Protein AF-A0AAX6N181-F1 (afdb_monomer_lite)

Sequence (250 aa):
MVQNQSTKMYRGNCHCTAYVFEVELPETIKTGLEANCSYSYKRGGIYMSPDNDDDITFVKGDPTTLSNYTFGGVKHQAIPPPWTPPKFTGPEPPAEIEAAKIHTGGCHCGAVTLAIKSKPIDSTYDGLIMECDCSICTRNAYCWIYPNKPQVTIVGASGMGYYSFGGGVWRKSFCRTCGVSVHNRIEDYSPEQIEKELPVEQRQWARDHLDWSPVNLRVIDGVDLGALNVTRVNGSERSGPPKPGGYVDP

Structure (mmCIF, N/CA/C/O backbone):
data_AF-A0AAX6N181-F1
#
_entry.id   AF-A0AAX6N181-F1
#
loop_
_atom_site.group_PDB
_atom_site.id
_atom_site.type_symbol
_atom_site.label_atom_id
_atom_site.label_alt_id
_atom_site.label_comp_id
_atom_site.label_asym_id
_atom_site.label_entity_id
_atom_site.label_seq_id
_atom_site.pdbx_PDB_ins_code
_atom_site.Cartn_x
_atom_site.Cartn_y
_atom_site.Cartn_z
_atom_site.occupancy
_atom_site.B_iso_or_equiv
_atom_site.auth_seq_id
_atom_site.auth_comp_id
_atom_site.auth_asym_id
_atom_site.auth_atom_id
_atom_site.pdbx_PDB_model_num
ATOM 1 N N . MET A 1 1 ? -16.276 -11.903 38.135 1.00 37.91 1 MET A N 1
ATOM 2 C CA . MET A 1 1 ? -16.039 -10.539 38.649 1.00 37.91 1 MET A CA 1
ATOM 3 C C . MET A 1 1 ? -15.332 -9.789 37.538 1.00 37.91 1 MET A C 1
ATOM 5 O O . MET A 1 1 ? -14.189 -10.121 37.254 1.00 37.91 1 MET A O 1
ATOM 9 N N . VAL A 1 2 ? -16.030 -8.904 36.827 1.00 48.28 2 VAL A N 1
ATOM 10 C CA . VAL A 1 2 ? -15.385 -8.028 35.840 1.00 48.28 2 VAL A CA 1
ATOM 11 C C . VAL A 1 2 ? -14.538 -7.061 36.659 1.00 48.28 2 VAL A C 1
ATOM 13 O O . VAL A 1 2 ? -15.064 -6.384 37.539 1.00 48.28 2 VAL A O 1
ATOM 16 N N . GLN A 1 3 ? -13.217 -7.107 36.494 1.00 56.00 3 GLN A N 1
ATOM 17 C CA . GLN A 1 3 ? -12.353 -6.123 37.132 1.00 56.00 3 GLN A CA 1
ATOM 18 C C . GLN A 1 3 ? -12.769 -4.750 36.616 1.00 56.00 3 GLN A C 1
ATOM 20 O O . GLN A 1 3 ? -12.859 -4.556 35.408 1.00 56.00 3 GLN A O 1
ATOM 25 N N . ASN A 1 4 ? -13.025 -3.831 37.542 1.00 61.50 4 ASN A N 1
ATOM 26 C CA . ASN A 1 4 ? -13.261 -2.424 37.262 1.00 61.50 4 ASN A CA 1
ATOM 27 C C . ASN A 1 4 ? -11.947 -1.848 36.702 1.00 61.50 4 ASN A C 1
ATOM 29 O O . ASN A 1 4 ? -11.091 -1.395 37.462 1.00 61.50 4 ASN A O 1
ATOM 33 N N . GLN A 1 5 ? -11.706 -2.023 35.402 1.00 69.88 5 GLN A N 1
ATOM 34 C CA . GLN A 1 5 ? -10.531 -1.476 34.733 1.00 69.88 5 GLN A CA 1
ATOM 35 C C . GLN A 1 5 ? -10.741 0.026 34.563 1.00 69.88 5 GLN A C 1
ATOM 37 O O . GLN A 1 5 ? -11.815 0.451 34.145 1.00 69.88 5 GLN A O 1
ATOM 42 N N . SER A 1 6 ? -9.732 0.828 34.907 1.00 85.38 6 SER A N 1
ATOM 43 C CA . SER A 1 6 ? -9.757 2.254 34.598 1.00 85.38 6 SER A CA 1
ATOM 44 C C . SER A 1 6 ? -9.799 2.439 33.085 1.00 85.38 6 SER A C 1
ATOM 46 O O . SER A 1 6 ? -9.061 1.787 32.339 1.00 85.38 6 SER A O 1
ATOM 48 N N . THR A 1 7 ? -10.675 3.325 32.635 1.00 88.75 7 THR A N 1
ATOM 49 C CA . THR A 1 7 ? -10.819 3.721 31.239 1.00 88.75 7 THR A CA 1
ATOM 50 C C . THR A 1 7 ? -10.266 5.127 31.038 1.00 88.75 7 THR A C 1
ATOM 52 O O . THR A 1 7 ? -10.091 5.900 31.984 1.00 88.75 7 THR A O 1
ATOM 55 N N . LYS A 1 8 ? -9.959 5.468 29.789 1.00 90.25 8 LYS A N 1
ATOM 56 C CA . LYS A 1 8 ? -9.741 6.853 29.371 1.00 90.25 8 LYS A CA 1
ATOM 57 C C . LYS A 1 8 ? -10.274 7.072 27.965 1.00 90.25 8 LYS A C 1
ATOM 59 O O . LYS A 1 8 ? -10.367 6.137 27.169 1.00 90.25 8 LYS A O 1
ATOM 64 N N . MET A 1 9 ? -10.533 8.334 27.645 1.00 91.56 9 MET A N 1
ATOM 65 C CA . MET A 1 9 ? -10.876 8.741 26.289 1.00 91.56 9 MET A CA 1
ATOM 66 C C . MET A 1 9 ? -9.628 8.761 25.409 1.00 91.56 9 MET A C 1
ATOM 68 O O . MET A 1 9 ? -8.643 9.442 25.703 1.00 91.56 9 MET A O 1
ATOM 72 N N . TYR A 1 10 ? -9.686 8.027 24.307 1.00 91.62 10 TYR A N 1
ATOM 73 C CA . TYR A 1 10 ? -8.720 8.081 23.221 1.00 91.62 10 TYR A CA 1
ATOM 74 C C . TYR A 1 10 ? -9.304 8.873 22.063 1.00 91.62 10 TYR A C 1
ATOM 76 O O . TYR A 1 10 ? -10.491 8.774 21.771 1.00 91.62 10 TYR A O 1
ATOM 84 N N . ARG A 1 11 ? -8.456 9.618 21.359 1.00 94.12 11 ARG A N 1
ATOM 85 C CA . ARG A 1 11 ? -8.840 10.361 20.159 1.00 94.12 11 ARG A CA 1
ATOM 86 C C . ARG A 1 11 ? -8.284 9.663 18.923 1.00 94.12 11 ARG A C 1
ATOM 88 O O . ARG A 1 11 ? -7.092 9.373 18.863 1.00 94.12 11 ARG A O 1
ATOM 95 N N . GLY A 1 12 ? -9.145 9.399 17.948 1.00 92.00 12 GLY A N 1
ATOM 96 C CA . GLY A 1 12 ? -8.798 8.790 16.669 1.00 92.00 12 GLY A CA 1
ATOM 97 C C . GLY A 1 12 ? -9.304 9.615 15.490 1.00 92.00 12 GLY A C 1
ATOM 98 O O . GLY A 1 12 ? -10.245 10.399 15.599 1.00 92.00 1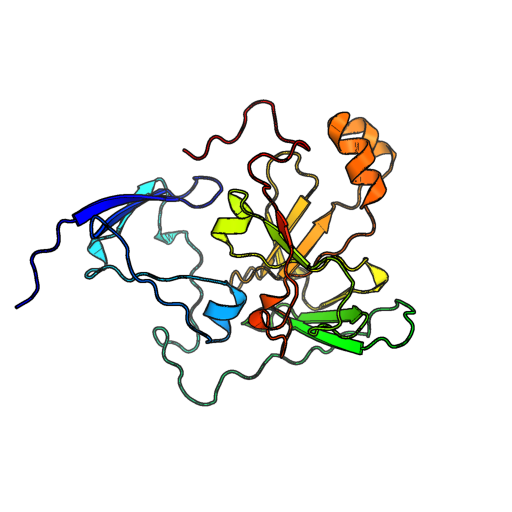2 GLY A O 1
ATOM 99 N N . ASN A 1 13 ? -8.666 9.464 14.332 1.00 93.56 13 ASN A N 1
ATOM 100 C CA . ASN A 1 13 ? -9.021 10.209 13.128 1.00 93.56 13 ASN A CA 1
ATOM 101 C C . ASN A 1 13 ? -8.602 9.478 11.852 1.00 93.56 13 ASN A C 1
ATOM 103 O O . ASN A 1 13 ? -7.612 8.741 11.818 1.00 93.56 13 ASN A O 1
ATOM 107 N N . CYS A 1 14 ? -9.306 9.761 10.754 1.00 90.56 14 CYS A N 1
ATOM 108 C CA . CYS A 1 14 ? -8.770 9.457 9.431 1.00 90.56 14 CYS A CA 1
ATOM 109 C C . CYS A 1 14 ? -7.563 10.365 9.137 1.00 90.56 14 CYS A C 1
ATOM 111 O O . CYS A 1 14 ? -7.480 11.477 9.659 1.00 90.56 14 CYS A O 1
ATOM 113 N N . HIS A 1 15 ? -6.660 9.949 8.244 1.00 90.56 15 HIS A N 1
ATOM 114 C CA . HIS A 1 15 ? -5.421 10.696 7.971 1.00 90.56 15 HIS A CA 1
ATOM 115 C C . HIS A 1 15 ? -5.653 12.164 7.560 1.00 90.56 15 HIS A C 1
ATOM 117 O O . HIS A 1 15 ? -4.887 13.039 7.931 1.00 90.56 15 HIS A O 1
ATOM 123 N N . CYS A 1 16 ? -6.733 12.468 6.832 1.00 89.19 16 CYS A N 1
ATOM 124 C CA . CYS A 1 16 ? -7.063 13.847 6.455 1.00 89.19 16 CYS A CA 1
ATOM 125 C C . CYS A 1 16 ? -7.824 14.642 7.529 1.00 89.19 16 CYS A C 1
ATOM 127 O O . CYS A 1 16 ? -8.154 15.800 7.293 1.00 89.19 16 CYS A O 1
ATOM 129 N N . THR A 1 17 ? -8.137 14.044 8.683 1.00 92.00 17 THR A N 1
ATOM 130 C CA . THR A 1 17 ? -8.917 14.643 9.788 1.00 92.00 17 THR A CA 1
ATOM 131 C C . THR A 1 17 ? -10.345 15.071 9.425 1.00 92.00 17 THR A C 1
ATOM 133 O O . THR A 1 17 ? -10.982 15.799 10.186 1.00 92.00 17 THR A O 1
ATOM 136 N N . ALA A 1 18 ? -10.872 14.653 8.269 1.00 92.12 18 ALA A N 1
ATOM 137 C CA . ALA A 1 18 ? -12.273 14.888 7.909 1.00 92.12 18 ALA A CA 1
ATOM 138 C C . ALA A 1 18 ? -13.228 14.221 8.910 1.00 92.12 18 ALA A C 1
ATOM 140 O O . ALA A 1 18 ? -14.265 14.791 9.233 1.00 92.12 18 ALA A O 1
ATOM 141 N N . TYR A 1 19 ? -12.811 13.072 9.444 1.00 94.44 19 TYR A N 1
ATOM 142 C CA . TYR A 1 19 ? -13.458 12.368 10.539 1.00 94.44 19 TYR A CA 1
ATOM 143 C C . TYR A 1 19 ? -12.530 12.337 11.739 1.00 94.44 19 TYR A C 1
ATOM 145 O O . TYR A 1 19 ? -11.354 11.972 11.611 1.00 94.44 19 TYR A O 1
ATOM 153 N N . VAL A 1 20 ? -13.075 12.704 12.889 1.00 95.88 20 VAL A N 1
ATOM 154 C CA . VAL A 1 20 ? -12.416 12.598 14.186 1.00 95.88 20 VAL A CA 1
ATOM 155 C C . VAL A 1 20 ? -13.427 12.002 15.147 1.00 95.88 20 VAL A C 1
ATOM 157 O O . VAL A 1 20 ? -14.581 12.429 15.175 1.00 95.88 20 VAL A O 1
ATOM 160 N N . PHE A 1 21 ? -12.993 11.014 15.909 1.00 93.81 21 PHE A N 1
ATOM 161 C CA . PHE A 1 21 ? -13.809 10.320 16.884 1.00 93.81 21 PHE A CA 1
ATOM 162 C C . PHE A 1 21 ? -13.056 10.197 18.201 1.00 93.81 21 PHE A C 1
ATOM 164 O O . PHE A 1 21 ? -11.825 10.235 18.249 1.00 93.81 21 PHE A O 1
ATOM 171 N N . GLU A 1 22 ? -13.815 10.060 19.268 1.00 94.44 22 GLU A N 1
ATOM 172 C CA . GLU A 1 22 ? -13.322 9.743 20.593 1.00 94.44 22 GLU A CA 1
ATOM 173 C C . GLU A 1 22 ? -13.882 8.385 20.986 1.00 94.44 22 GLU A C 1
ATOM 175 O O . GLU A 1 22 ? -15.020 8.066 20.645 1.00 94.44 22 GLU A O 1
ATOM 180 N N . VAL A 1 23 ? -13.058 7.568 21.630 1.00 91.25 23 VAL A N 1
ATOM 181 C CA . VAL A 1 23 ? -13.442 6.230 22.068 1.00 91.25 23 VAL A CA 1
ATOM 182 C C . VAL A 1 23 ? -12.976 5.989 23.494 1.00 91.25 23 VAL A C 1
ATOM 184 O O . VAL A 1 23 ? -11.813 6.244 23.820 1.00 91.25 23 VAL A O 1
ATOM 187 N N . GLU A 1 24 ? -13.881 5.524 24.346 1.00 89.19 24 GLU A N 1
ATOM 188 C CA . GLU A 1 24 ? -13.545 5.121 25.708 1.00 89.19 24 GLU A CA 1
ATOM 189 C C . GLU A 1 24 ? -12.951 3.709 25.689 1.00 89.19 24 GLU A C 1
ATOM 191 O O . GLU A 1 24 ? -13.573 2.763 25.217 1.00 89.19 24 GLU A O 1
ATOM 196 N N . LEU A 1 25 ? -11.708 3.560 26.151 1.00 87.12 25 LEU A N 1
ATOM 197 C CA . LEU A 1 25 ? -10.989 2.280 26.161 1.00 87.12 25 LEU A CA 1
ATOM 198 C C . LEU A 1 25 ? -10.235 2.113 27.486 1.00 87.12 25 LEU A C 1
ATOM 200 O O . LEU A 1 25 ? -9.986 3.114 28.169 1.00 87.12 25 LEU A O 1
ATOM 204 N N . PRO A 1 26 ? -9.798 0.889 27.846 1.00 87.75 26 PRO A N 1
ATOM 205 C CA . PRO A 1 26 ? -8.938 0.683 29.006 1.00 87.75 26 PRO A CA 1
ATOM 206 C C . PRO A 1 26 ? -7.714 1.604 28.975 1.00 87.75 26 PRO A C 1
ATOM 208 O O . PRO A 1 26 ? -7.076 1.773 27.936 1.00 87.75 26 PRO A O 1
ATOM 211 N N . GLU A 1 27 ? -7.349 2.169 30.127 1.00 88.94 27 GLU A N 1
ATOM 212 C CA . GLU A 1 27 ? -6.280 3.168 30.268 1.00 88.94 27 GLU A CA 1
ATOM 213 C C . GLU A 1 27 ? -4.937 2.703 29.677 1.00 88.94 27 GLU A C 1
ATOM 215 O O . GLU A 1 27 ? -4.147 3.507 29.161 1.00 88.94 27 GLU A O 1
ATOM 220 N N . THR A 1 28 ? -4.696 1.390 29.741 1.00 87.56 28 THR A N 1
ATOM 221 C CA . THR A 1 28 ? -3.582 0.700 29.092 1.00 87.56 28 THR A CA 1
ATOM 222 C C . THR A 1 28 ? -4.103 -0.399 28.171 1.00 87.56 28 THR A C 1
ATOM 224 O O . THR A 1 28 ? -4.628 -1.413 28.632 1.00 87.56 28 THR A O 1
ATOM 227 N N . ILE A 1 29 ? -3.856 -0.253 26.871 1.00 85.50 29 ILE A N 1
ATOM 228 C CA . ILE A 1 29 ? -4.160 -1.271 25.861 1.00 85.50 29 ILE A CA 1
ATOM 229 C C . ILE A 1 29 ? -2.999 -2.267 25.829 1.00 85.50 29 ILE A C 1
ATOM 231 O O . ILE A 1 29 ? -1.896 -1.929 25.405 1.00 85.50 29 ILE A O 1
ATOM 235 N N . LYS A 1 30 ? -3.233 -3.491 26.310 1.00 86.00 30 LYS A N 1
ATOM 236 C CA . LYS A 1 30 ? -2.211 -4.558 26.357 1.00 86.00 30 LYS A CA 1
ATOM 237 C C . LYS A 1 30 ? -2.389 -5.615 25.272 1.00 86.00 30 LYS A C 1
ATOM 239 O O . LYS A 1 30 ? -1.471 -6.387 25.017 1.00 86.00 30 LYS A O 1
ATOM 244 N N . THR A 1 31 ? -3.571 -5.675 24.670 1.00 84.44 31 THR A N 1
ATOM 245 C CA . THR A 1 31 ? -3.967 -6.715 23.722 1.00 84.44 31 THR A CA 1
ATOM 246 C C . THR A 1 31 ? -4.700 -6.093 22.546 1.00 84.44 31 THR A C 1
ATOM 248 O O . THR A 1 31 ? -5.434 -5.122 22.715 1.00 84.44 31 THR A O 1
ATOM 251 N N . GLY A 1 32 ? -4.539 -6.686 21.369 1.00 84.88 32 GLY A N 1
ATOM 252 C CA . GLY A 1 32 ? -5.335 -6.391 20.184 1.00 84.88 32 GLY A CA 1
ATOM 253 C C . GLY A 1 32 ? -5.551 -7.661 19.370 1.00 84.88 32 GLY A C 1
ATOM 254 O O . GLY A 1 32 ? -4.825 -8.642 19.538 1.00 84.88 32 GLY A O 1
ATOM 255 N N . LEU A 1 33 ? -6.568 -7.650 18.514 1.00 84.81 33 LEU A N 1
ATOM 256 C CA . LEU A 1 33 ? -6.899 -8.762 17.632 1.00 84.81 33 LEU A CA 1
ATOM 257 C C . LEU A 1 33 ? -6.341 -8.503 16.233 1.00 84.81 33 LEU A C 1
ATOM 259 O O . LEU A 1 33 ? -6.782 -7.581 15.548 1.00 84.81 33 LEU A O 1
ATOM 263 N N . GLU A 1 34 ? -5.436 -9.365 15.784 1.00 83.31 34 GLU A N 1
ATOM 264 C CA . GLU A 1 34 ? -5.081 -9.486 14.372 1.00 83.31 34 GLU A CA 1
ATOM 265 C C . GLU A 1 34 ? -5.767 -10.732 13.804 1.00 83.31 34 GLU A C 1
ATOM 267 O O . GLU A 1 34 ? -5.537 -11.853 14.259 1.00 83.31 34 GLU A O 1
ATOM 272 N N . ALA A 1 35 ? -6.658 -10.534 12.832 1.00 81.62 35 ALA A N 1
ATOM 273 C CA . ALA A 1 35 ? -7.380 -11.621 12.182 1.00 81.62 35 ALA A CA 1
ATOM 274 C C . ALA A 1 35 ? -6.750 -11.952 10.824 1.00 81.62 35 ALA A C 1
ATOM 276 O O . ALA A 1 35 ? -6.457 -11.062 10.025 1.00 81.62 35 ALA A O 1
ATOM 277 N N . ASN A 1 36 ? -6.619 -13.245 10.527 1.00 79.62 36 ASN A N 1
ATOM 278 C CA . ASN A 1 36 ? -6.052 -13.744 9.271 1.00 79.62 36 ASN A CA 1
ATOM 279 C C . ASN A 1 36 ? -7.090 -13.918 8.147 1.00 79.62 36 ASN A C 1
ATOM 281 O O . ASN A 1 36 ? -6.774 -14.475 7.096 1.00 79.62 36 ASN A O 1
ATOM 285 N N . CYS A 1 37 ? -8.333 -13.460 8.342 1.00 83.00 37 CYS A N 1
ATOM 286 C CA . CYS A 1 37 ? -9.306 -13.464 7.258 1.00 83.00 37 CYS A CA 1
ATOM 287 C C . CYS A 1 37 ? -8.819 -12.541 6.133 1.00 83.00 37 CYS A C 1
ATOM 289 O O . CYS A 1 37 ? -8.117 -11.553 6.365 1.00 83.00 37 CYS A O 1
ATOM 291 N N . SER A 1 38 ? -9.212 -12.837 4.896 1.00 85.31 38 SER A N 1
ATOM 292 C CA . SER A 1 38 ? -8.680 -12.141 3.722 1.00 85.31 38 SER A CA 1
ATOM 293 C C . SER A 1 38 ? -8.902 -10.629 3.745 1.00 85.31 38 SER A C 1
ATOM 295 O O . SER A 1 38 ? -8.135 -9.895 3.132 1.00 85.31 38 SER A O 1
ATOM 297 N N . TYR A 1 39 ? -9.938 -10.132 4.430 1.00 87.38 39 TYR A N 1
ATOM 298 C CA . TYR A 1 39 ? -10.174 -8.694 4.571 1.00 87.38 39 TYR A CA 1
ATOM 299 C C . TYR A 1 39 ? -9.202 -8.057 5.565 1.00 87.38 39 TYR A C 1
ATOM 301 O O . TYR A 1 39 ? -8.439 -7.164 5.191 1.00 87.38 39 TYR A O 1
ATOM 309 N N . SER A 1 40 ? -9.209 -8.541 6.810 1.00 87.00 40 SER A N 1
ATOM 310 C CA . SER A 1 40 ? -8.393 -8.012 7.904 1.00 87.00 40 SER A CA 1
ATOM 311 C C . SER A 1 40 ? -6.902 -8.123 7.601 1.00 87.00 40 SER A C 1
ATOM 313 O O . SER A 1 40 ? -6.183 -7.142 7.777 1.00 87.00 40 SER A O 1
ATOM 315 N N . TYR A 1 41 ? -6.460 -9.249 7.032 1.00 88.94 41 TYR A N 1
ATOM 316 C CA . TYR A 1 41 ? -5.071 -9.447 6.621 1.00 88.94 41 TYR A CA 1
ATOM 317 C C . TYR A 1 41 ? -4.635 -8.439 5.547 1.00 88.94 41 TYR A C 1
ATOM 319 O O . TYR A 1 41 ? -3.610 -7.769 5.703 1.00 88.94 41 TYR A O 1
ATOM 327 N N . LYS A 1 42 ? -5.443 -8.268 4.485 1.00 92.00 42 LYS A N 1
ATOM 328 C CA . LYS A 1 42 ? -5.158 -7.330 3.381 1.00 92.00 42 LYS A CA 1
ATOM 329 C C . LYS A 1 42 ? -5.206 -5.860 3.825 1.00 92.00 42 LYS A C 1
ATOM 331 O O . LYS A 1 42 ? -4.535 -5.022 3.225 1.00 92.00 42 LYS A O 1
ATOM 336 N N . ARG A 1 43 ? -5.988 -5.537 4.861 1.00 89.81 43 ARG A N 1
ATOM 337 C CA . ARG A 1 43 ? -6.044 -4.207 5.499 1.00 89.81 43 ARG A CA 1
ATOM 338 C C . ARG A 1 43 ? -4.957 -3.996 6.562 1.00 89.81 43 ARG A C 1
ATOM 340 O O . ARG A 1 43 ? -4.717 -2.850 6.918 1.00 89.81 43 ARG A O 1
ATOM 347 N N . GLY A 1 44 ? -4.344 -5.073 7.062 1.00 86.75 44 GLY A N 1
ATOM 348 C CA . GLY A 1 44 ? -3.366 -5.059 8.154 1.00 86.75 44 GLY A CA 1
ATOM 349 C C . GLY A 1 44 ? -3.917 -4.494 9.467 1.00 86.75 44 GLY A C 1
ATOM 350 O O . GLY A 1 44 ? -3.198 -3.832 10.208 1.00 86.75 44 GLY A O 1
ATOM 351 N N . GLY A 1 45 ? -5.212 -4.693 9.723 1.00 79.31 45 GLY A N 1
ATOM 352 C CA . GLY A 1 45 ? -5.879 -4.116 10.887 1.00 79.31 45 GLY A CA 1
ATOM 353 C C . GLY A 1 45 ? -5.558 -4.864 12.180 1.00 79.31 45 GLY A C 1
ATOM 354 O O . GLY A 1 45 ? -5.737 -6.079 12.250 1.00 79.31 45 GLY A O 1
ATOM 355 N N . ILE A 1 46 ? -5.165 -4.112 13.208 1.00 85.75 46 ILE A N 1
ATOM 356 C CA . ILE A 1 46 ? -5.197 -4.544 14.608 1.00 85.75 46 ILE A CA 1
ATOM 357 C C . ILE A 1 46 ? -6.458 -3.935 15.213 1.00 85.75 46 ILE A C 1
ATOM 359 O O . ILE A 1 46 ? -6.615 -2.714 15.236 1.00 85.75 46 ILE A O 1
ATOM 363 N N . TYR A 1 47 ? -7.376 -4.784 15.659 1.00 82.50 47 TYR A N 1
ATOM 364 C CA . TYR A 1 47 ? -8.694 -4.366 16.115 1.00 82.50 47 TYR A CA 1
ATOM 365 C C . TYR A 1 47 ? -8.807 -4.464 17.632 1.00 82.50 47 TYR A C 1
ATOM 367 O O . TYR A 1 47 ? -8.365 -5.432 18.250 1.00 82.50 47 TYR A O 1
ATOM 375 N N . MET A 1 48 ? -9.476 -3.477 18.215 1.00 81.25 48 MET A N 1
ATOM 376 C CA . MET A 1 48 ? -10.069 -3.561 19.540 1.00 81.25 48 MET A CA 1
ATOM 377 C C . MET A 1 48 ? -11.539 -3.195 19.384 1.00 81.25 48 MET A C 1
ATOM 379 O O . MET A 1 48 ? -11.858 -2.213 18.715 1.00 81.25 48 MET A O 1
ATOM 383 N N . SER A 1 49 ? -12.419 -4.033 19.923 1.00 75.12 49 SER A N 1
ATOM 384 C CA . SER A 1 49 ? -13.852 -3.746 19.937 1.00 75.12 49 SER A CA 1
ATOM 385 C C . SER A 1 49 ? -14.167 -3.076 21.271 1.00 75.12 49 SER A C 1
ATOM 387 O O . SER A 1 49 ? -13.787 -3.655 22.290 1.00 75.12 49 SER A O 1
ATOM 389 N N . PRO A 1 50 ? -14.779 -1.882 21.283 1.00 71.81 50 PRO A N 1
ATOM 390 C CA . PRO A 1 50 ? -15.369 -1.360 22.507 1.00 71.81 50 PRO A CA 1
ATOM 391 C C . PRO A 1 50 ? -16.483 -2.293 23.000 1.00 71.81 50 PRO A C 1
ATOM 393 O O . PRO A 1 50 ? -16.987 -3.125 22.235 1.00 71.81 50 PRO A O 1
ATOM 396 N N . ASP A 1 51 ? -16.852 -2.165 24.272 1.00 72.56 51 ASP A N 1
ATOM 397 C CA . ASP A 1 51 ? -17.878 -3.015 24.878 1.00 72.56 51 ASP A CA 1
ATOM 398 C C . ASP A 1 51 ? -19.281 -2.646 24.362 1.00 72.56 51 ASP A C 1
ATOM 400 O O . ASP A 1 51 ? -20.136 -3.526 24.231 1.00 72.56 51 ASP A O 1
ATOM 404 N N . ASN A 1 52 ? -19.501 -1.374 24.001 1.00 73.38 52 ASN A N 1
ATOM 405 C CA . ASN A 1 52 ? -20.743 -0.868 23.417 1.00 73.38 52 ASN A CA 1
ATOM 406 C C . ASN A 1 52 ? -20.485 -0.018 22.161 1.00 73.38 52 ASN A C 1
ATOM 408 O O . ASN A 1 52 ? -19.485 0.688 22.055 1.00 73.38 52 ASN A O 1
ATOM 412 N N . ASP A 1 53 ? -21.432 -0.031 21.215 1.00 69.50 53 ASP A N 1
ATOM 413 C CA . ASP A 1 53 ? -21.361 0.807 20.005 1.00 69.50 53 ASP A CA 1
ATOM 414 C C . ASP A 1 53 ? -21.369 2.317 20.345 1.00 69.50 53 ASP A C 1
ATOM 416 O O . ASP A 1 53 ? -20.759 3.113 19.629 1.00 69.50 53 ASP A O 1
ATOM 420 N N . ASP A 1 54 ? -22.002 2.698 21.463 1.00 74.31 54 ASP A N 1
ATOM 421 C CA . ASP A 1 54 ? -22.063 4.078 21.971 1.00 74.31 54 ASP A CA 1
ATOM 422 C C . ASP A 1 54 ? -20.723 4.569 22.557 1.00 74.31 54 ASP A C 1
ATOM 424 O O . ASP A 1 54 ? -20.551 5.768 22.784 1.00 74.31 54 ASP A O 1
ATOM 428 N N . ASP A 1 55 ? -19.742 3.678 22.748 1.00 80.56 55 ASP A N 1
ATOM 429 C CA . ASP A 1 55 ? -18.418 4.043 23.267 1.00 80.56 55 ASP A CA 1
ATOM 430 C C . ASP A 1 55 ? -17.578 4.801 22.221 1.00 80.56 55 ASP A C 1
ATOM 432 O O . ASP A 1 55 ? -16.490 5.272 22.547 1.00 80.56 55 ASP A O 1
ATOM 436 N N . ILE A 1 56 ? -18.048 4.932 20.967 1.00 89.31 56 ILE A N 1
ATOM 437 C CA . ILE A 1 56 ? -17.415 5.740 19.914 1.00 89.31 56 ILE A CA 1
ATOM 438 C C . ILE A 1 56 ? -18.276 6.967 19.603 1.00 89.31 56 ILE A C 1
ATOM 440 O O . ILE A 1 56 ? -19.346 6.874 19.005 1.00 89.31 56 ILE A O 1
ATOM 444 N N . THR A 1 57 ? -17.746 8.152 19.891 1.00 92.19 57 THR A N 1
ATOM 445 C CA . THR A 1 57 ? -18.388 9.429 19.562 1.00 92.19 57 THR A CA 1
ATOM 446 C C . THR A 1 57 ? -17.649 10.132 18.428 1.00 92.19 57 THR A C 1
ATOM 448 O O . THR A 1 57 ? -16.486 10.503 18.566 1.00 92.19 57 THR A O 1
ATOM 451 N N . PHE A 1 58 ? -18.319 10.379 17.298 1.00 93.69 58 PHE A N 1
ATOM 452 C CA . PHE A 1 58 ? -17.768 11.213 16.223 1.00 93.69 58 PHE A CA 1
ATOM 453 C C . PHE A 1 58 ? -17.871 12.696 16.597 1.00 93.69 58 PHE A C 1
ATOM 455 O O . PHE A 1 58 ? -18.955 13.269 16.634 1.00 93.69 58 PHE A O 1
ATOM 462 N N . VAL A 1 59 ? -16.726 13.333 16.843 1.00 96.00 59 VAL A N 1
ATOM 463 C CA . VAL A 1 59 ? -16.628 14.766 17.182 1.00 96.00 59 VAL A CA 1
ATOM 464 C C . VAL A 1 59 ? -16.457 15.656 15.946 1.00 96.00 59 VAL A C 1
ATOM 466 O O . VAL A 1 59 ? -16.587 16.876 16.024 1.00 96.00 59 VAL A O 1
ATOM 469 N N . LYS A 1 60 ? -16.143 15.058 14.790 1.00 96.31 60 LYS A N 1
ATOM 470 C CA . LYS A 1 60 ? -16.097 15.720 13.482 1.00 96.31 60 LYS A CA 1
ATOM 471 C C . LYS A 1 60 ? -16.412 14.713 12.377 1.00 96.31 60 LYS A C 1
ATOM 473 O O . LYS A 1 60 ? -15.885 13.602 12.400 1.00 96.31 60 LYS A O 1
ATOM 478 N N . GLY A 1 61 ? -17.172 15.158 11.377 1.00 95.06 61 GLY A N 1
ATOM 479 C CA . GLY A 1 61 ? -17.590 14.349 10.229 1.00 95.06 61 GLY A CA 1
ATOM 480 C C . GLY A 1 61 ? -18.856 13.544 10.526 1.00 95.06 61 GLY A C 1
ATOM 481 O O . GLY A 1 61 ? -19.049 13.081 11.644 1.00 95.06 61 GLY A O 1
ATOM 482 N N . ASP A 1 62 ? -19.723 13.401 9.524 1.00 93.56 62 ASP A N 1
ATOM 483 C CA . ASP A 1 62 ? -20.959 12.624 9.639 1.00 93.56 62 ASP A CA 1
ATOM 484 C C . ASP A 1 62 ? -20.678 11.150 9.297 1.00 93.56 62 ASP A C 1
ATOM 486 O O . ASP A 1 62 ? -20.443 10.843 8.121 1.00 93.56 62 ASP A O 1
ATOM 490 N N . PRO A 1 63 ? -20.694 10.220 10.271 1.00 89.69 63 PRO A N 1
ATOM 491 C CA . PRO A 1 63 ? -20.368 8.817 10.025 1.00 89.69 63 PRO A CA 1
ATOM 492 C C . PRO A 1 63 ? -21.308 8.136 9.022 1.00 89.69 63 PRO A C 1
ATOM 494 O O . PRO A 1 63 ? -20.915 7.141 8.415 1.00 89.69 63 PRO A O 1
ATOM 497 N N . THR A 1 64 ? -22.508 8.674 8.771 1.00 89.81 64 THR A N 1
ATOM 498 C CA . THR A 1 64 ? -23.429 8.130 7.758 1.00 89.81 64 THR A CA 1
ATOM 499 C C . THR A 1 64 ? -22.922 8.324 6.327 1.00 89.81 64 THR A C 1
ATOM 501 O O . THR A 1 64 ? -23.348 7.621 5.411 1.00 89.81 64 THR A O 1
ATOM 504 N N . THR A 1 65 ? -21.964 9.234 6.130 1.00 91.25 65 THR A N 1
ATOM 505 C CA . THR A 1 65 ? -21.321 9.489 4.834 1.00 91.25 65 THR A CA 1
ATOM 506 C C . THR A 1 65 ? -20.102 8.595 4.577 1.00 91.25 65 THR A C 1
ATOM 508 O O . THR A 1 65 ? -19.548 8.598 3.472 1.00 91.25 65 THR A O 1
ATOM 511 N N . LEU A 1 66 ? -19.690 7.786 5.562 1.00 88.06 66 LEU A N 1
ATOM 512 C CA . LEU A 1 66 ? -18.640 6.789 5.379 1.00 88.06 66 LEU A CA 1
ATOM 513 C C . LEU A 1 66 ? -19.129 5.652 4.480 1.00 88.06 66 LEU A C 1
ATOM 515 O O . LEU A 1 66 ? -20.226 5.115 4.630 1.00 88.06 66 LEU A O 1
ATOM 519 N N . SER A 1 67 ? -18.271 5.243 3.546 1.00 82.69 67 SER A N 1
ATOM 520 C CA . SER A 1 67 ? -18.531 4.060 2.731 1.00 82.69 67 SER A CA 1
ATOM 521 C C . SER A 1 67 ? -18.383 2.807 3.585 1.00 82.69 67 SER A C 1
ATOM 523 O O . SER A 1 67 ? -17.295 2.506 4.076 1.00 82.69 67 SER A O 1
ATOM 525 N N . ASN A 1 68 ? -19.477 2.063 3.724 1.00 78.69 68 ASN A N 1
ATOM 526 C CA . ASN A 1 68 ? -19.487 0.781 4.409 1.00 78.69 68 ASN A CA 1
ATOM 527 C C . ASN A 1 68 ? -19.398 -0.345 3.391 1.00 78.69 68 ASN A C 1
ATOM 529 O O . ASN A 1 68 ? -20.200 -0.433 2.462 1.00 78.69 68 ASN A O 1
ATOM 533 N N . TYR A 1 69 ? -18.432 -1.228 3.596 1.00 73.50 69 TYR A N 1
ATOM 534 C CA . TYR A 1 69 ? -18.351 -2.464 2.848 1.00 73.50 69 TYR A CA 1
ATOM 535 C C . TYR A 1 69 ? -18.924 -3.597 3.708 1.00 73.50 69 TYR A C 1
ATOM 537 O O . TYR A 1 69 ? -18.464 -3.821 4.826 1.00 73.50 69 TYR A O 1
ATOM 545 N N . THR A 1 70 ? -19.886 -4.351 3.173 1.00 68.44 70 THR A N 1
ATOM 546 C CA . THR A 1 70 ? -20.450 -5.545 3.822 1.00 68.44 70 THR A CA 1
ATOM 547 C C . THR A 1 70 ? -20.183 -6.793 2.981 1.00 68.44 70 THR A C 1
ATOM 549 O O . THR A 1 70 ? -20.452 -6.826 1.782 1.00 68.44 70 THR A O 1
ATOM 552 N N . PHE A 1 71 ? -19.624 -7.839 3.597 1.00 64.50 71 PHE A N 1
ATOM 553 C CA . PHE A 1 71 ? -19.432 -9.142 2.952 1.00 64.50 71 PHE A CA 1
ATOM 554 C C . PHE A 1 71 ? -20.584 -10.068 3.364 1.00 64.50 71 PHE A C 1
ATOM 556 O O . PHE A 1 71 ? -20.774 -10.317 4.549 1.00 64.50 71 PHE A O 1
ATOM 563 N N . GLY A 1 72 ? -21.364 -10.569 2.401 1.00 55.56 72 GLY A N 1
ATOM 564 C CA . GLY A 1 72 ? -22.312 -11.672 2.623 1.00 55.56 72 GLY A CA 1
ATOM 565 C C . GLY A 1 72 ? -23.469 -11.410 3.599 1.00 55.56 72 GLY A C 1
ATOM 566 O O . GLY A 1 72 ? -24.072 -12.367 4.064 1.00 55.56 72 GLY A O 1
ATOM 567 N N . GLY A 1 73 ? -23.780 -10.152 3.937 1.00 48.12 73 GLY A N 1
ATOM 568 C CA . GLY A 1 73 ? -24.879 -9.816 4.854 1.00 48.12 73 GLY A CA 1
ATOM 569 C C . GLY A 1 73 ? -24.653 -10.210 6.322 1.00 48.12 73 GLY A C 1
ATOM 570 O O . GLY A 1 73 ? -25.583 -10.090 7.115 1.00 48.12 73 GLY A O 1
ATOM 571 N N . VAL A 1 74 ? -23.445 -10.650 6.706 1.00 43.38 74 VAL A N 1
ATOM 572 C CA . VAL A 1 74 ? -23.141 -11.093 8.078 1.00 43.38 74 VAL A CA 1
ATOM 573 C C . VAL A 1 74 ? -21.927 -10.352 8.645 1.00 43.38 74 VAL A C 1
ATOM 575 O O . VAL A 1 74 ? -20.902 -10.191 7.983 1.00 43.38 74 VAL A O 1
ATOM 578 N N . LYS A 1 75 ? -22.049 -9.895 9.900 1.00 46.97 75 LYS A N 1
ATOM 579 C CA . LYS A 1 75 ? -20.946 -9.380 10.732 1.00 46.97 75 LYS A CA 1
ATOM 580 C C . LYS A 1 75 ? -19.796 -10.394 10.721 1.00 46.97 75 LYS A C 1
ATOM 582 O O . LYS A 1 75 ? -20.084 -11.536 11.036 1.00 46.97 75 LYS A O 1
ATOM 587 N N . HIS A 1 76 ? -18.561 -9.986 10.385 1.00 49.56 76 HIS A N 1
ATOM 588 C CA . HIS A 1 76 ? -17.283 -10.743 10.417 1.00 49.56 76 HIS A CA 1
ATOM 589 C C . HIS A 1 76 ? -17.345 -12.205 10.923 1.00 49.56 76 HIS A C 1
ATOM 591 O O . HIS A 1 76 ? -16.711 -12.566 11.911 1.00 49.56 76 HIS A O 1
ATOM 597 N N . GLN A 1 77 ? -18.084 -13.070 10.237 1.00 39.66 77 GLN A N 1
ATOM 598 C CA . GLN A 1 77 ? -18.123 -14.498 10.500 1.00 39.66 77 GLN A CA 1
ATOM 599 C C . GLN A 1 77 ? -17.507 -15.152 9.278 1.00 39.66 77 GLN A C 1
ATOM 601 O O . GLN A 1 77 ? -17.905 -14.880 8.145 1.00 39.66 77 GLN A O 1
ATOM 606 N N . ALA A 1 78 ? -16.496 -15.984 9.509 1.00 43.59 78 ALA A N 1
ATOM 607 C CA . ALA A 1 78 ? -15.980 -16.883 8.495 1.00 43.59 78 ALA A CA 1
ATOM 608 C C . ALA A 1 78 ? -17.075 -17.915 8.189 1.00 43.59 78 ALA A C 1
ATOM 610 O O . ALA A 1 78 ? -17.102 -18.995 8.773 1.00 43.59 78 ALA A O 1
ATOM 611 N N . ILE A 1 79 ? -18.035 -17.549 7.339 1.00 39.41 79 ILE A N 1
ATOM 612 C CA . ILE A 1 79 ? -19.063 -18.477 6.880 1.00 39.41 79 ILE A CA 1
ATOM 613 C C . ILE A 1 79 ? -18.498 -19.246 5.680 1.00 39.41 79 ILE A C 1
ATOM 615 O O . ILE A 1 79 ? -17.942 -18.626 4.773 1.00 39.41 79 ILE A O 1
ATOM 619 N N . PRO A 1 80 ? -18.627 -20.584 5.661 1.00 44.50 80 PRO A N 1
ATOM 620 C CA . PRO A 1 80 ? -18.307 -21.403 4.502 1.00 44.50 80 PRO A CA 1
ATOM 621 C C . PRO A 1 80 ? -19.100 -20.997 3.239 1.00 44.50 80 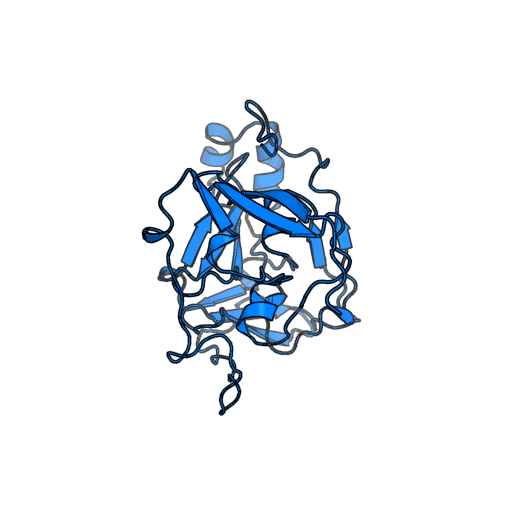PRO A C 1
ATOM 623 O O . PRO A 1 80 ? -20.269 -20.630 3.348 1.00 44.50 80 PRO A O 1
ATOM 626 N N . PRO A 1 81 ? -18.523 -21.159 2.035 1.00 50.16 81 PRO A N 1
ATOM 627 C CA . PRO A 1 81 ? -17.179 -21.672 1.800 1.00 50.16 81 PRO A CA 1
ATOM 628 C C . PRO A 1 81 ? -16.099 -20.629 2.141 1.00 50.16 81 PRO A C 1
ATOM 630 O O . PRO A 1 81 ? -16.348 -19.428 2.034 1.00 50.16 81 PRO A O 1
ATOM 633 N N . PRO A 1 82 ? -14.898 -21.076 2.558 1.00 65.75 82 PRO A N 1
ATOM 634 C CA . PRO A 1 82 ? -13.784 -20.175 2.822 1.00 65.75 82 PRO A CA 1
ATOM 635 C C . PRO A 1 82 ? -13.541 -19.280 1.604 1.00 65.75 82 PRO A C 1
ATOM 637 O O . PRO A 1 82 ? -13.574 -19.743 0.460 1.00 65.75 82 PRO A O 1
ATOM 640 N N . TRP A 1 83 ? -13.324 -17.987 1.860 1.00 73.00 83 TRP A N 1
ATOM 641 C CA . TRP A 1 83 ? -13.015 -17.013 0.817 1.00 73.00 83 TRP A CA 1
ATOM 642 C C . TRP A 1 83 ? -11.902 -17.559 -0.082 1.00 73.00 83 TRP A C 1
ATOM 644 O O . TRP A 1 83 ? -10.838 -17.946 0.399 1.00 73.00 83 TRP A O 1
ATOM 654 N N . THR A 1 84 ? -12.170 -17.610 -1.385 1.00 80.81 84 THR A N 1
ATOM 655 C CA . THR A 1 84 ? -11.193 -18.029 -2.391 1.00 80.81 84 THR A CA 1
ATOM 656 C C . THR A 1 84 ? -10.650 -16.778 -3.077 1.00 80.81 84 THR A C 1
ATOM 658 O O . THR A 1 84 ? -11.461 -15.944 -3.495 1.00 80.81 84 THR A O 1
ATOM 661 N N . PRO A 1 85 ? -9.320 -16.622 -3.209 1.00 84.06 85 PRO A N 1
ATOM 662 C CA . PRO A 1 85 ? -8.753 -15.468 -3.884 1.00 84.06 85 PRO A CA 1
ATOM 663 C C . PRO A 1 85 ? -9.296 -15.303 -5.311 1.00 84.06 85 PRO A C 1
ATOM 665 O O . PRO A 1 85 ? -9.309 -16.271 -6.079 1.00 84.06 85 PRO A O 1
ATOM 668 N N . PRO A 1 86 ? -9.744 -14.094 -5.693 1.00 88.25 86 PRO A N 1
ATOM 669 C CA . PRO A 1 86 ? -10.117 -13.793 -7.067 1.00 88.25 86 PRO A CA 1
ATOM 670 C C . PRO A 1 86 ? -8.955 -14.075 -8.022 1.00 88.25 86 PRO A C 1
ATOM 672 O O . PRO A 1 86 ? -7.850 -13.567 -7.843 1.00 88.25 86 PRO A O 1
ATOM 675 N N . LYS A 1 87 ? -9.210 -14.866 -9.067 1.00 91.62 87 LYS A N 1
ATOM 676 C CA . LYS A 1 87 ? -8.188 -15.204 -10.060 1.00 91.62 87 LYS A CA 1
ATOM 677 C C . LYS A 1 87 ? -7.840 -13.978 -10.910 1.00 91.62 87 LYS A C 1
ATOM 679 O O . LYS A 1 87 ? -8.722 -13.361 -11.507 1.00 91.62 87 LYS A O 1
ATOM 684 N N . PHE A 1 88 ? -6.550 -13.675 -11.031 1.00 96.44 88 PHE A N 1
ATOM 685 C CA . PHE A 1 88 ? -6.054 -12.711 -12.011 1.00 96.44 88 PHE A CA 1
ATOM 686 C C . PHE A 1 88 ? -6.269 -13.237 -13.440 1.00 96.44 88 PHE A C 1
ATOM 688 O O . PHE A 1 88 ? -5.951 -14.386 -13.748 1.00 96.44 88 PHE A O 1
ATOM 695 N N . THR A 1 89 ? -6.824 -12.395 -14.311 1.00 94.50 89 THR A N 1
ATOM 696 C CA . THR A 1 89 ? -7.169 -12.737 -15.707 1.00 94.50 89 THR A CA 1
ATOM 697 C C . THR A 1 89 ? -6.556 -11.778 -16.728 1.00 94.50 89 THR A C 1
ATOM 699 O O . THR A 1 89 ? -6.878 -11.849 -17.912 1.00 94.50 89 THR A O 1
ATOM 702 N N . GLY A 1 90 ? -5.687 -10.869 -16.278 1.00 96.19 90 GLY A N 1
ATOM 703 C CA . GLY A 1 90 ? -4.984 -9.937 -17.153 1.00 96.19 90 GLY A CA 1
ATOM 704 C C . GLY A 1 90 ? -3.804 -10.576 -17.887 1.00 96.19 90 GLY A C 1
ATOM 705 O O . GLY A 1 90 ? -3.470 -11.738 -17.640 1.00 96.19 90 GLY A O 1
ATOM 706 N N . PRO A 1 91 ? -3.150 -9.815 -18.779 1.00 97.31 91 PRO A N 1
ATOM 707 C CA . PRO A 1 91 ? -1.906 -10.251 -19.395 1.00 97.31 91 PRO A CA 1
ATOM 708 C C . PRO A 1 91 ? -0.789 -10.362 -18.351 1.00 97.31 91 PRO A C 1
ATOM 710 O O . PRO A 1 91 ? -0.816 -9.699 -17.311 1.00 97.31 91 PRO A O 1
ATOM 713 N N . GLU A 1 92 ? 0.213 -11.188 -18.634 1.00 96.75 92 GLU A N 1
ATOM 714 C CA . GLU A 1 92 ? 1.422 -11.219 -17.816 1.00 96.75 92 GLU A CA 1
ATOM 715 C C . GLU A 1 92 ? 2.190 -9.891 -1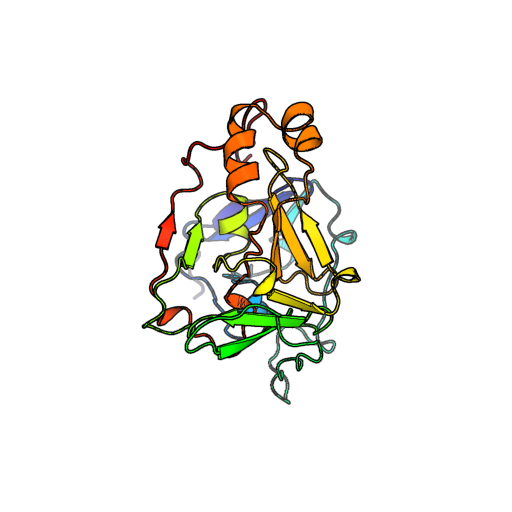7.923 1.00 96.75 92 GLU A C 1
ATOM 717 O O . GLU A 1 92 ? 2.237 -9.297 -19.006 1.00 96.75 92 GLU A O 1
ATOM 722 N N . PRO A 1 93 ? 2.839 -9.424 -16.839 1.00 98.00 93 PRO A N 1
ATOM 723 C CA . PRO A 1 93 ? 3.675 -8.234 -16.907 1.00 98.00 93 PRO A CA 1
ATOM 724 C C . PRO A 1 93 ? 4.826 -8.396 -17.916 1.00 98.00 93 PRO A C 1
ATOM 726 O O . PRO A 1 93 ? 5.476 -9.444 -17.923 1.00 98.00 93 PRO A O 1
ATOM 729 N N . PRO A 1 94 ? 5.124 -7.384 -18.750 1.00 97.75 94 PRO A N 1
ATOM 730 C CA . PRO A 1 94 ? 6.060 -7.511 -19.872 1.00 97.75 94 PRO A CA 1
ATOM 731 C C . PRO A 1 94 ? 7.550 -7.525 -19.496 1.00 97.75 94 PRO A C 1
ATOM 733 O O . PRO A 1 94 ? 8.381 -7.657 -20.384 1.00 97.75 94 PRO A O 1
ATOM 736 N N . ALA A 1 95 ? 7.922 -7.350 -18.224 1.00 97.44 95 ALA A N 1
ATOM 737 C CA . ALA A 1 95 ? 9.329 -7.351 -17.822 1.00 97.44 95 ALA A CA 1
ATOM 738 C C . ALA A 1 95 ? 10.050 -8.663 -18.182 1.00 97.44 95 ALA A C 1
ATOM 740 O O . ALA A 1 95 ? 9.488 -9.752 -18.060 1.00 97.44 95 ALA A O 1
ATOM 741 N N . GLU A 1 96 ? 11.328 -8.550 -18.534 1.00 96.38 96 GLU A N 1
ATOM 742 C CA . GLU A 1 96 ? 12.231 -9.684 -18.731 1.00 96.38 96 GLU A CA 1
ATOM 743 C C . GLU A 1 96 ? 13.151 -9.792 -17.513 1.00 96.38 96 GLU A C 1
ATOM 745 O O . GLU A 1 96 ? 13.931 -8.881 -17.231 1.00 96.38 96 GLU A O 1
ATOM 750 N N . ILE A 1 97 ? 13.011 -10.871 -16.740 1.00 95.62 97 ILE A N 1
ATOM 751 C CA . ILE A 1 97 ? 13.753 -11.092 -15.493 1.00 95.62 97 ILE A CA 1
ATOM 752 C C . ILE A 1 97 ? 14.193 -12.554 -15.446 1.00 95.62 97 ILE A C 1
ATOM 754 O O . ILE A 1 97 ? 13.382 -13.467 -15.607 1.00 95.62 97 ILE A O 1
ATOM 758 N N . GLU A 1 98 ? 15.478 -12.780 -15.195 1.00 94.00 98 GLU A N 1
ATOM 759 C CA . GLU A 1 98 ? 16.024 -14.122 -15.015 1.00 94.00 98 GLU A CA 1
ATOM 760 C C . GLU A 1 98 ? 15.426 -14.796 -13.770 1.00 94.00 98 GLU A C 1
ATOM 762 O O . GLU A 1 98 ? 15.298 -14.176 -12.712 1.00 94.00 98 GLU A O 1
ATOM 767 N N . ALA A 1 99 ? 15.052 -16.074 -13.898 1.00 92.19 99 ALA A N 1
ATOM 768 C CA . ALA A 1 99 ? 14.424 -16.859 -12.830 1.00 92.19 99 ALA A CA 1
ATOM 769 C C . ALA A 1 99 ? 13.160 -16.202 -12.230 1.00 92.19 99 ALA A C 1
ATOM 771 O O . ALA A 1 99 ? 12.861 -16.355 -11.041 1.00 92.19 99 ALA A O 1
ATOM 772 N N . ALA A 1 100 ? 12.408 -15.464 -13.054 1.00 95.19 100 ALA A N 1
ATOM 773 C CA . ALA A 1 100 ? 11.172 -14.827 -12.629 1.00 95.19 100 ALA A CA 1
ATOM 774 C C . ALA A 1 100 ? 10.093 -15.838 -12.223 1.00 95.19 100 ALA A C 1
ATOM 776 O O . ALA A 1 100 ? 9.956 -16.921 -12.792 1.00 95.19 100 ALA A O 1
ATOM 777 N N . LYS A 1 101 ? 9.253 -15.412 -11.286 1.00 96.75 101 LYS A N 1
ATOM 778 C CA . LYS A 1 101 ? 7.948 -15.988 -10.987 1.00 96.75 101 LYS A CA 1
ATOM 779 C C . LYS A 1 101 ? 6.877 -14.917 -11.167 1.00 96.75 101 LYS A C 1
ATOM 781 O O . LYS A 1 101 ? 7.124 -13.728 -10.954 1.00 96.75 101 LYS A O 1
ATOM 786 N N . ILE A 1 102 ? 5.685 -15.363 -11.549 1.00 97.69 102 ILE A N 1
ATOM 787 C CA . ILE A 1 102 ? 4.481 -14.537 -11.541 1.00 97.69 102 ILE A CA 1
A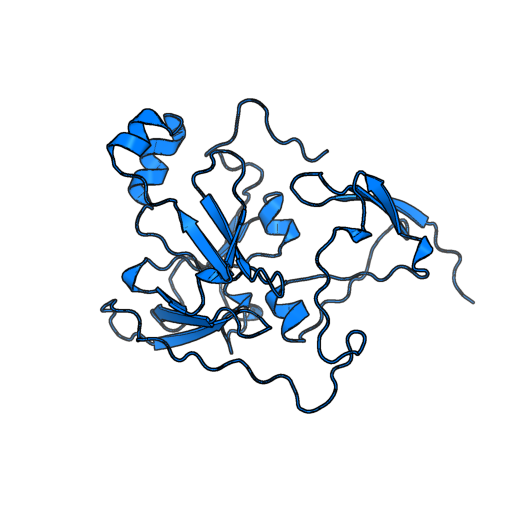TOM 788 C C . ILE A 1 102 ? 3.785 -14.727 -10.199 1.00 97.69 102 ILE A C 1
ATOM 790 O O . ILE A 1 102 ? 3.402 -15.841 -9.847 1.00 97.69 102 ILE A O 1
ATOM 794 N N . HIS A 1 103 ? 3.606 -13.631 -9.472 1.00 97.69 103 HIS A N 1
ATOM 795 C CA . HIS A 1 103 ? 2.878 -13.581 -8.210 1.00 97.69 103 HIS A CA 1
ATOM 796 C C . HIS A 1 103 ? 1.577 -12.825 -8.432 1.00 97.69 103 HIS A C 1
ATOM 798 O O . HIS A 1 103 ? 1.597 -11.665 -8.844 1.00 97.69 103 HIS A O 1
ATOM 804 N N . THR A 1 104 ? 0.442 -13.470 -8.189 1.00 98.06 104 THR A N 1
ATOM 805 C CA . THR A 1 104 ? -0.875 -12.852 -8.371 1.00 98.06 104 THR A CA 1
ATOM 806 C C . THR A 1 104 ? -1.469 -12.415 -7.046 1.00 98.06 104 THR A C 1
ATOM 808 O O . THR A 1 104 ? -1.132 -12.930 -5.980 1.00 98.06 104 THR A O 1
ATOM 811 N N . GLY A 1 105 ? -2.383 -11.461 -7.118 1.00 96.69 105 GLY A N 1
ATOM 812 C CA . GLY A 1 105 ? -3.107 -11.005 -5.954 1.00 96.69 105 GLY A CA 1
ATOM 813 C C . GLY A 1 105 ? -4.193 -10.015 -6.313 1.00 96.69 105 GLY A C 1
ATOM 814 O O . GLY A 1 105 ? -4.562 -9.822 -7.474 1.00 96.69 105 GLY A O 1
ATOM 815 N N . GLY A 1 106 ? -4.696 -9.335 -5.296 1.00 96.06 106 GLY A N 1
ATOM 816 C CA . GLY A 1 106 ? -5.738 -8.347 -5.478 1.00 96.06 106 GLY A CA 1
ATOM 817 C C . GLY A 1 106 ? -6.375 -7.900 -4.182 1.00 96.06 106 GLY A C 1
ATOM 818 O O . GLY A 1 106 ? -6.096 -8.404 -3.088 1.00 96.06 106 GLY A O 1
ATOM 819 N N . CYS A 1 107 ? -7.265 -6.926 -4.330 1.00 95.12 107 CYS A N 1
ATOM 820 C CA . CYS A 1 107 ? -8.132 -6.500 -3.249 1.00 95.12 107 CYS A CA 1
ATOM 821 C C . CYS A 1 107 ? -9.068 -7.641 -2.821 1.00 95.12 107 CYS A C 1
ATOM 823 O O . CYS A 1 107 ? -9.288 -8.603 -3.555 1.00 95.12 107 CYS A O 1
ATOM 825 N N . HIS A 1 108 ? -9.668 -7.515 -1.639 1.00 91.88 108 HIS A N 1
ATOM 826 C CA . HIS A 1 108 ? -10.539 -8.560 -1.109 1.00 91.88 108 HIS A CA 1
ATOM 827 C C . HIS A 1 108 ? -11.722 -8.883 -2.039 1.00 91.88 108 HIS A C 1
ATOM 829 O O . HIS A 1 108 ? -12.029 -10.050 -2.267 1.00 91.88 108 HIS A O 1
ATOM 835 N N . CYS A 1 109 ? -12.421 -7.860 -2.542 1.00 90.50 109 CYS A N 1
ATOM 836 C CA . CYS A 1 109 ? -13.664 -8.046 -3.301 1.00 90.50 109 CYS A CA 1
ATOM 837 C C . CYS A 1 109 ? -13.450 -8.484 -4.760 1.00 90.50 109 CYS A C 1
ATOM 839 O O . CYS A 1 109 ? -14.421 -8.728 -5.467 1.00 90.50 109 CYS A O 1
ATOM 841 N N . GLY A 1 110 ? -12.200 -8.542 -5.231 1.00 91.81 110 GLY A N 1
ATOM 842 C CA . GLY A 1 110 ? -11.864 -8.921 -6.606 1.00 91.81 110 GLY A CA 1
ATOM 843 C C . GLY A 1 110 ? -12.073 -7.839 -7.666 1.00 91.81 110 GLY A C 1
ATOM 844 O O . GLY A 1 110 ? -11.670 -8.046 -8.805 1.00 91.81 110 GLY A O 1
ATOM 845 N N . ALA A 1 111 ? -12.614 -6.667 -7.312 1.00 93.50 111 ALA A N 1
ATOM 846 C CA . ALA A 1 111 ? -12.779 -5.549 -8.251 1.00 93.50 111 ALA A CA 1
ATOM 847 C C . ALA A 1 111 ? -11.443 -5.029 -8.816 1.00 93.50 111 ALA A C 1
ATOM 849 O O . ALA A 1 111 ? -11.410 -4.445 -9.894 1.00 93.50 111 ALA A O 1
ATOM 850 N N . VAL A 1 112 ? -10.351 -5.241 -8.079 1.00 96.88 112 VAL A N 1
ATOM 851 C CA . VAL A 1 112 ? -8.976 -4.945 -8.487 1.00 96.88 112 VAL A CA 1
ATOM 852 C C . VAL A 1 112 ? -8.134 -6.195 -8.259 1.00 96.88 112 VAL A C 1
ATOM 854 O O . VAL A 1 112 ? -8.041 -6.670 -7.123 1.00 96.88 112 VAL A O 1
ATOM 857 N N . THR A 1 113 ? -7.509 -6.700 -9.319 1.00 97.88 113 THR A N 1
ATOM 858 C CA . THR A 1 113 ? -6.533 -7.802 -9.274 1.00 97.88 113 THR A CA 1
ATOM 859 C C . THR A 1 113 ? -5.238 -7.368 -9.944 1.00 97.88 113 THR A C 1
ATOM 861 O O . THR A 1 113 ? -5.224 -6.423 -10.736 1.00 97.88 113 THR A O 1
ATOM 864 N N . LEU A 1 114 ? -4.131 -8.019 -9.608 1.00 98.06 114 LEU A N 1
ATOM 865 C CA . LEU A 1 114 ? -2.826 -7.705 -10.172 1.00 98.06 114 LEU A CA 1
ATOM 866 C C . LEU A 1 114 ? -1.933 -8.935 -10.295 1.00 98.06 114 LEU A C 1
ATOM 868 O O . LEU A 1 114 ? -2.147 -9.948 -9.626 1.00 98.06 114 LEU A O 1
ATOM 872 N N . ALA A 1 115 ? -0.900 -8.792 -11.117 1.00 98.31 115 ALA A N 1
ATOM 873 C CA . ALA A 1 115 ? 0.231 -9.698 -11.201 1.00 98.31 115 ALA A CA 1
ATOM 874 C C . ALA A 1 115 ? 1.544 -8.915 -11.082 1.00 98.31 115 ALA A C 1
ATOM 876 O O . ALA A 1 115 ? 1.676 -7.828 -11.651 1.00 98.31 115 ALA A O 1
ATOM 877 N N . ILE A 1 116 ? 2.511 -9.494 -10.370 1.00 98.19 116 ILE A N 1
ATOM 878 C CA . ILE A 1 116 ? 3.899 -9.038 -10.292 1.00 98.19 116 ILE A CA 1
ATOM 879 C C . ILE A 1 116 ? 4.790 -10.098 -10.931 1.00 98.19 116 ILE A C 1
ATOM 881 O O . ILE A 1 116 ? 4.723 -11.267 -10.558 1.00 98.19 116 ILE A O 1
ATOM 885 N N . LYS A 1 117 ? 5.659 -9.686 -11.850 1.00 98.25 117 LYS A N 1
ATOM 886 C CA . LYS A 1 117 ? 6.770 -10.499 -12.342 1.00 98.25 117 LYS A CA 1
ATOM 887 C C . LYS A 1 117 ? 8.049 -10.078 -11.616 1.00 98.25 117 LYS A C 1
ATOM 889 O O . LYS A 1 117 ? 8.532 -8.956 -11.781 1.00 98.25 117 LYS A O 1
ATOM 894 N N . SER A 1 118 ? 8.592 -10.964 -10.789 1.00 97.06 118 SER A N 1
ATOM 895 C CA . SER A 1 118 ? 9.802 -10.713 -9.992 1.00 97.06 118 SER A CA 1
ATOM 896 C C . SER A 1 118 ? 10.542 -12.015 -9.702 1.00 97.06 118 SER A C 1
ATOM 898 O O . SER A 1 118 ? 10.029 -13.097 -9.977 1.00 97.06 118 SER A O 1
ATOM 900 N N . LYS A 1 119 ? 11.718 -11.938 -9.070 1.00 96.00 119 LYS A N 1
ATOM 901 C CA . LYS A 1 119 ? 12.279 -13.095 -8.355 1.00 96.00 119 LYS A CA 1
ATOM 902 C C . LYS A 1 119 ? 11.259 -13.646 -7.330 1.00 96.00 119 LYS A C 1
ATOM 904 O O . LYS A 1 119 ? 10.310 -12.931 -6.973 1.00 96.00 119 LYS A O 1
ATOM 909 N N . PRO A 1 120 ? 11.402 -14.902 -6.871 1.00 95.50 120 PRO A N 1
ATOM 910 C CA . PRO A 1 120 ? 10.545 -15.458 -5.824 1.00 95.50 120 PRO A CA 1
ATOM 911 C C . PRO A 1 120 ? 10.444 -14.524 -4.607 1.00 95.50 120 PRO A C 1
ATOM 913 O O . PRO A 1 120 ? 11.463 -14.058 -4.108 1.00 95.50 120 PRO A O 1
ATOM 916 N N . ILE A 1 121 ? 9.219 -14.225 -4.160 1.00 95.69 121 ILE A N 1
ATOM 917 C CA . ILE A 1 121 ? 8.965 -13.442 -2.943 1.00 95.69 121 ILE A CA 1
ATOM 918 C C . ILE A 1 121 ? 8.876 -14.435 -1.781 1.00 95.69 121 ILE A C 1
ATOM 920 O O . ILE A 1 121 ? 7.798 -14.899 -1.418 1.00 95.69 121 ILE A O 1
ATOM 924 N N . ASP A 1 122 ? 10.035 -14.813 -1.259 1.00 94.19 122 ASP A N 1
ATOM 925 C CA . ASP A 1 122 ? 10.205 -15.690 -0.101 1.00 94.19 122 ASP A CA 1
ATOM 926 C C . ASP A 1 122 ? 11.419 -15.223 0.726 1.00 94.19 122 ASP A C 1
ATOM 928 O O . ASP A 1 122 ? 11.930 -14.118 0.526 1.00 94.19 122 ASP A O 1
ATOM 932 N N . SER A 1 123 ? 11.899 -16.044 1.662 1.00 92.56 123 SER A N 1
ATOM 933 C CA . SER A 1 123 ? 13.047 -15.718 2.518 1.00 92.56 123 SER A CA 1
ATOM 934 C C . SER A 1 123 ? 14.353 -15.444 1.755 1.00 92.56 123 SER A C 1
ATOM 936 O O . SER A 1 123 ? 15.314 -14.967 2.354 1.00 92.56 123 SER A O 1
ATOM 938 N N . THR A 1 124 ? 14.421 -15.769 0.460 1.00 93.06 124 THR A N 1
ATOM 939 C CA . THR A 1 124 ? 15.580 -15.519 -0.413 1.00 93.06 124 THR A CA 1
ATOM 940 C C . THR A 1 124 ? 15.462 -14.231 -1.228 1.00 93.06 124 THR A C 1
ATOM 942 O O . THR A 1 124 ? 16.400 -13.883 -1.947 1.00 93.06 124 THR A O 1
ATOM 945 N N . TYR A 1 125 ? 14.337 -13.515 -1.129 1.00 94.31 125 TYR A N 1
ATOM 946 C CA . TYR A 1 125 ? 14.129 -12.266 -1.854 1.00 94.31 125 TYR A CA 1
ATOM 947 C C . TYR A 1 125 ? 15.158 -11.207 -1.427 1.00 94.31 125 TYR A C 1
ATOM 949 O O . TYR A 1 125 ? 15.256 -10.848 -0.255 1.00 94.31 125 TYR A O 1
ATOM 957 N N . ASP A 1 126 ? 15.917 -10.701 -2.397 1.00 90.94 126 ASP A N 1
ATOM 958 C CA . ASP A 1 126 ? 17.027 -9.758 -2.209 1.00 90.94 126 ASP A CA 1
ATOM 959 C C . ASP A 1 126 ? 16.655 -8.301 -2.531 1.00 90.94 126 ASP A C 1
ATOM 961 O O . ASP A 1 126 ? 17.462 -7.389 -2.344 1.00 90.94 126 ASP A O 1
ATOM 965 N N . GLY A 1 127 ? 15.433 -8.064 -3.011 1.00 91.31 127 GLY A N 1
ATOM 966 C CA . GLY A 1 127 ? 14.920 -6.723 -3.259 1.00 91.31 127 GLY A CA 1
ATOM 967 C C . GLY A 1 127 ? 14.411 -6.029 -1.993 1.00 91.31 127 GLY A C 1
ATOM 968 O O . GLY A 1 127 ? 14.210 -6.629 -0.939 1.00 91.31 127 GLY A O 1
ATOM 969 N N . LEU A 1 128 ? 14.132 -4.732 -2.117 1.00 92.06 128 LEU A N 1
ATOM 970 C CA . LEU A 1 128 ? 13.608 -3.929 -1.016 1.00 92.06 128 LEU A CA 1
ATOM 971 C C . LEU A 1 128 ? 12.163 -4.321 -0.672 1.00 92.06 128 LEU A C 1
ATOM 973 O O . LEU A 1 128 ? 11.257 -4.170 -1.498 1.00 92.06 128 LEU A O 1
ATOM 977 N N . ILE A 1 129 ? 11.960 -4.749 0.574 1.00 95.94 129 ILE A N 1
ATOM 978 C CA . ILE A 1 129 ? 10.655 -4.858 1.232 1.00 95.94 129 ILE A CA 1
ATOM 979 C C . ILE A 1 129 ? 10.640 -3.875 2.399 1.00 95.94 129 ILE A C 1
ATOM 981 O O . ILE A 1 129 ? 11.557 -3.892 3.220 1.00 95.94 129 ILE A O 1
ATOM 985 N N . MET A 1 130 ? 9.628 -3.009 2.473 1.00 94.31 130 MET A N 1
ATOM 986 C CA . MET A 1 130 ? 9.611 -1.889 3.416 1.00 94.31 130 MET A CA 1
ATOM 987 C C . MET A 1 130 ? 8.310 -1.767 4.206 1.00 94.31 130 MET A C 1
ATOM 989 O O . MET A 1 130 ? 7.224 -1.673 3.631 1.00 94.31 130 MET A O 1
ATOM 993 N N . GLU A 1 131 ? 8.457 -1.617 5.519 1.00 94.81 131 GLU A N 1
ATOM 994 C CA . GLU A 1 131 ? 7.460 -1.036 6.418 1.00 94.81 131 GLU A CA 1
ATOM 995 C C . GLU A 1 131 ? 7.940 0.348 6.866 1.00 94.81 131 GLU A C 1
ATOM 997 O O . GLU A 1 131 ? 9.113 0.550 7.180 1.00 94.81 131 GLU A O 1
ATOM 1002 N N . CYS A 1 132 ? 7.035 1.320 6.874 1.00 91.31 132 CYS A N 1
ATOM 1003 C CA . CYS A 1 132 ? 7.332 2.712 7.193 1.00 91.31 132 CYS A CA 1
ATOM 1004 C C . CYS A 1 132 ? 6.427 3.169 8.336 1.00 91.31 132 CYS A C 1
ATOM 1006 O O . CYS A 1 132 ? 5.229 2.898 8.308 1.00 91.31 132 CYS A O 1
ATOM 1008 N N . ASP A 1 133 ? 6.989 3.876 9.312 1.00 91.12 133 ASP A N 1
ATOM 1009 C CA . ASP A 1 133 ? 6.267 4.329 10.508 1.00 91.12 133 ASP A CA 1
ATOM 1010 C C . ASP A 1 133 ? 5.562 5.692 10.353 1.00 91.12 133 ASP A C 1
ATOM 1012 O O . ASP A 1 133 ? 4.961 6.194 11.306 1.00 91.12 133 ASP A O 1
ATOM 1016 N N . CYS A 1 134 ? 5.589 6.304 9.161 1.00 88.50 134 CYS A N 1
ATOM 1017 C CA . CYS A 1 134 ? 4.939 7.597 8.956 1.00 88.50 134 CYS A CA 1
ATOM 1018 C C . CYS A 1 134 ? 3.410 7.510 9.129 1.00 88.50 134 CYS A C 1
ATOM 1020 O O . CYS A 1 134 ? 2.797 6.446 8.993 1.00 88.50 134 CYS A O 1
ATOM 1022 N N . SER A 1 135 ? 2.777 8.661 9.374 1.00 89.31 135 SER A N 1
ATOM 1023 C CA . SER A 1 135 ? 1.366 8.777 9.774 1.00 89.31 135 SER A CA 1
ATOM 1024 C C . SER A 1 135 ? 0.385 7.972 8.914 1.00 89.31 135 SER A C 1
ATOM 1026 O O . SER A 1 135 ? -0.536 7.363 9.460 1.00 89.31 135 SER A O 1
ATOM 1028 N N . ILE A 1 136 ? 0.550 7.947 7.585 1.00 90.81 136 ILE A N 1
ATOM 1029 C CA . ILE A 1 136 ? -0.329 7.189 6.680 1.00 90.81 136 ILE A CA 1
ATOM 1030 C C . ILE A 1 136 ? 0.011 5.694 6.627 1.00 90.81 136 ILE A C 1
ATOM 1032 O O . ILE A 1 136 ? -0.884 4.878 6.399 1.00 90.81 136 ILE A O 1
ATOM 1036 N N . CYS A 1 137 ? 1.288 5.337 6.782 1.00 91.88 137 CYS A N 1
ATOM 1037 C CA . CYS A 1 137 ? 1.774 3.973 6.603 1.00 91.88 137 CYS A CA 1
ATOM 1038 C C . CYS A 1 137 ? 1.409 3.121 7.811 1.00 91.88 137 CYS A C 1
ATOM 1040 O O . CYS A 1 137 ? 0.847 2.046 7.624 1.00 91.88 137 CYS A O 1
ATOM 1042 N N . THR A 1 138 ? 1.593 3.656 9.020 1.00 91.12 138 THR A N 1
ATOM 1043 C CA . THR A 1 138 ? 1.157 3.020 10.269 1.00 91.12 138 THR A CA 1
ATOM 1044 C C . THR A 1 138 ? -0.360 2.824 10.292 1.00 91.12 138 THR A C 1
ATOM 1046 O O . THR A 1 138 ? -0.836 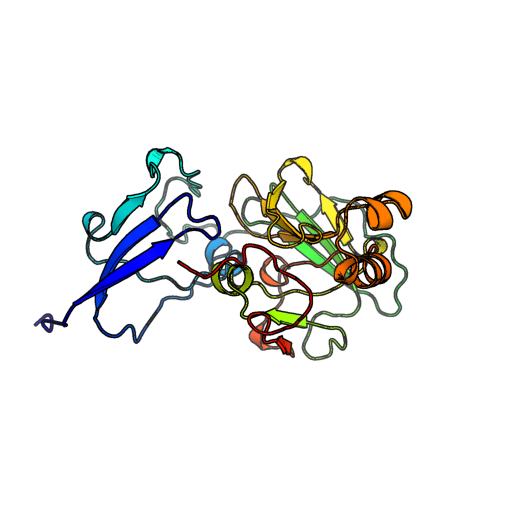1.733 10.586 1.00 91.12 138 THR A O 1
ATOM 1049 N N . ARG A 1 139 ? -1.143 3.836 9.881 1.00 91.12 139 ARG A N 1
ATOM 1050 C CA . ARG A 1 139 ? -2.621 3.766 9.856 1.00 91.12 139 ARG A CA 1
ATOM 1051 C C . ARG A 1 139 ? -3.192 2.705 8.910 1.00 91.12 139 ARG A C 1
ATOM 1053 O O . ARG A 1 139 ? -4.321 2.274 9.109 1.00 91.12 139 ARG A O 1
ATOM 1060 N N . ASN A 1 140 ? -2.452 2.318 7.872 1.00 91.94 140 ASN A N 1
ATOM 1061 C CA . ASN A 1 140 ? -2.894 1.322 6.890 1.00 91.94 140 ASN A CA 1
ATOM 1062 C C . ASN A 1 140 ? -2.016 0.059 6.872 1.00 91.94 140 ASN A C 1
ATOM 1064 O O . ASN A 1 140 ? -2.161 -0.757 5.961 1.00 91.94 140 ASN A O 1
ATOM 1068 N N . ALA A 1 141 ? -1.087 -0.065 7.829 1.00 93.12 141 ALA A N 1
ATOM 1069 C CA . ALA A 1 141 ? -0.174 -1.194 8.000 1.00 93.12 141 ALA A CA 1
ATOM 1070 C C . ALA A 1 141 ? 0.485 -1.674 6.692 1.00 93.12 141 ALA A C 1
ATOM 1072 O O . ALA A 1 141 ? 0.507 -2.867 6.377 1.00 93.12 141 ALA A O 1
ATOM 1073 N N . TYR A 1 142 ? 0.990 -0.736 5.889 1.00 94.25 142 TYR A N 1
ATOM 1074 C CA . TYR A 1 142 ? 1.565 -1.076 4.591 1.00 94.25 142 TYR A CA 1
ATOM 1075 C C . TYR A 1 142 ? 2.846 -1.905 4.705 1.00 94.25 142 TYR A C 1
ATOM 1077 O O . TYR A 1 142 ? 3.740 -1.542 5.462 1.00 94.25 142 TYR A O 1
ATOM 1085 N N . CYS A 1 143 ? 2.976 -2.913 3.840 1.00 96.00 143 CYS A N 1
ATOM 1086 C CA . CYS A 1 143 ? 4.230 -3.612 3.575 1.00 96.00 143 CYS A CA 1
ATOM 1087 C C . CYS A 1 143 ? 4.499 -3.552 2.065 1.00 96.00 143 CYS A C 1
ATOM 1089 O O . CYS A 1 143 ? 3.786 -4.179 1.284 1.00 96.00 143 CYS A O 1
ATOM 1091 N N . TRP A 1 144 ? 5.457 -2.735 1.631 1.00 96.19 144 TRP A N 1
ATOM 1092 C CA . TRP A 1 144 ? 5.690 -2.449 0.212 1.00 96.19 144 TRP A CA 1
ATOM 1093 C C . TRP A 1 144 ? 6.824 -3.285 -0.368 1.00 96.19 144 TRP A C 1
ATOM 1095 O O . TRP A 1 144 ? 7.883 -3.393 0.239 1.00 96.19 144 TRP A O 1
ATOM 1105 N N . ILE A 1 145 ? 6.629 -3.767 -1.593 1.00 97.12 145 ILE A N 1
ATOM 1106 C CA . ILE A 1 145 ? 7.694 -4.160 -2.524 1.00 97.12 145 ILE A CA 1
ATOM 1107 C C . ILE A 1 145 ? 7.783 -3.103 -3.635 1.00 97.12 145 ILE A C 1
ATOM 1109 O O . ILE A 1 145 ? 6.776 -2.465 -3.949 1.00 97.12 145 ILE A O 1
ATOM 1113 N N . TYR A 1 146 ? 8.963 -2.913 -4.232 1.00 95.56 146 TYR A N 1
ATOM 1114 C CA . TYR A 1 146 ? 9.242 -1.827 -5.190 1.00 95.56 146 TYR A CA 1
ATOM 1115 C C . TYR A 1 146 ? 9.602 -2.334 -6.600 1.00 95.56 146 TYR A C 1
ATOM 1117 O O . TYR A 1 146 ? 10.722 -2.118 -7.055 1.00 95.56 146 TYR A O 1
ATOM 1125 N N . PRO A 1 147 ? 8.696 -3.037 -7.304 1.00 96.62 147 PRO A N 1
ATOM 1126 C CA . PRO A 1 147 ? 8.886 -3.346 -8.713 1.00 96.62 147 PRO A CA 1
ATOM 1127 C C . PRO A 1 147 ? 8.700 -2.095 -9.588 1.00 96.62 147 PRO A C 1
ATOM 1129 O O . PRO A 1 147 ? 8.007 -1.146 -9.209 1.00 96.62 147 PRO A O 1
ATOM 1132 N N . ASN A 1 148 ? 9.249 -2.135 -10.799 1.00 95.81 148 ASN A N 1
ATOM 1133 C CA . ASN A 1 148 ? 9.028 -1.119 -11.825 1.00 95.81 148 ASN A CA 1
ATOM 1134 C C . ASN A 1 148 ? 7.740 -1.382 -12.623 1.00 95.81 148 ASN A C 1
ATOM 1136 O O . ASN A 1 148 ? 7.197 -2.486 -12.625 1.00 95.81 148 ASN A O 1
ATOM 1140 N N . LYS A 1 149 ? 7.242 -0.380 -13.350 1.00 95.69 149 LYS A N 1
ATOM 1141 C CA . LYS A 1 149 ? 6.011 -0.438 -14.159 1.00 95.69 149 LYS A CA 1
ATOM 1142 C C . LYS A 1 149 ? 5.923 -1.676 -15.067 1.00 95.69 149 LYS A C 1
ATOM 1144 O O . LYS A 1 149 ? 4.882 -2.325 -15.026 1.00 95.69 149 LYS A O 1
ATOM 1149 N N . PRO A 1 150 ? 6.974 -2.091 -15.808 1.00 97.31 150 PRO A N 1
ATOM 1150 C CA . PRO A 1 150 ? 6.904 -3.290 -16.653 1.00 97.31 150 PRO A CA 1
ATOM 1151 C C . PRO A 1 150 ? 6.734 -4.603 -15.875 1.00 97.31 150 PRO A C 1
ATOM 1153 O O . PRO A 1 150 ? 6.378 -5.627 -16.450 1.00 97.31 150 PRO A O 1
ATOM 1156 N N . GLN A 1 151 ? 7.006 -4.605 -14.571 1.00 98.12 151 GLN A N 1
ATOM 1157 C CA . GLN A 1 151 ? 6.886 -5.784 -13.716 1.00 98.12 151 GLN A CA 1
ATOM 1158 C C . GLN A 1 151 ? 5.487 -5.948 -13.123 1.00 98.12 151 GLN A C 1
ATOM 1160 O O . GLN A 1 151 ? 5.227 -6.975 -12.502 1.00 98.12 151 GLN A O 1
ATOM 1165 N N . VAL A 1 152 ? 4.589 -4.972 -13.287 1.00 97.88 152 VAL A N 1
ATOM 1166 C CA . VAL A 1 152 ? 3.265 -4.981 -12.658 1.00 97.88 152 VAL A CA 1
ATOM 1167 C C . VAL A 1 152 ? 2.178 -4.840 -13.713 1.00 97.88 152 VAL A C 1
ATOM 1169 O O . VAL A 1 152 ? 2.209 -3.936 -14.539 1.00 97.88 152 VAL A O 1
ATOM 1172 N N . THR A 1 153 ? 1.172 -5.707 -13.658 1.00 98.12 153 THR A N 1
ATOM 1173 C CA . THR A 1 153 ? -0.077 -5.545 -14.414 1.00 98.12 153 THR A CA 1
ATOM 1174 C C . THR A 1 153 ? -1.240 -5.477 -13.444 1.00 98.12 153 THR A C 1
ATOM 1176 O O . THR A 1 153 ? -1.345 -6.314 -12.553 1.00 98.12 153 THR A O 1
ATOM 1179 N N . ILE A 1 154 ? -2.120 -4.490 -13.619 1.00 97.31 154 ILE A N 1
ATOM 1180 C CA . ILE A 1 154 ? -3.307 -4.283 -12.784 1.00 97.31 154 ILE A CA 1
ATOM 1181 C C . ILE A 1 154 ? -4.549 -4.355 -13.671 1.00 97.31 154 ILE A C 1
ATOM 1183 O O . ILE A 1 154 ? -4.646 -3.653 -14.676 1.00 97.31 154 ILE A O 1
ATOM 1187 N N . VAL A 1 155 ? -5.522 -5.169 -13.269 1.00 97.75 155 VAL A N 1
ATOM 1188 C CA . VAL A 1 155 ? -6.856 -5.253 -13.875 1.00 97.75 155 VAL A CA 1
ATOM 1189 C C . VAL A 1 155 ? -7.866 -4.625 -12.918 1.00 97.75 155 VAL A C 1
ATOM 1191 O O . VAL A 1 155 ? -7.827 -4.867 -11.713 1.00 97.75 155 VAL A O 1
ATOM 1194 N N . GLY A 1 156 ? -8.778 -3.808 -13.455 1.00 96.06 156 GLY A N 1
ATOM 1195 C CA . GLY A 1 156 ? -9.790 -3.105 -12.656 1.00 96.06 156 GLY A CA 1
ATOM 1196 C C . GLY A 1 156 ? -9.338 -1.751 -12.097 1.00 96.06 156 GLY A C 1
ATOM 1197 O O . GLY A 1 156 ? -9.912 -1.263 -11.127 1.00 96.06 156 GLY A O 1
ATOM 1198 N N . ALA A 1 157 ? -8.338 -1.105 -12.710 1.00 92.69 157 ALA A N 1
ATOM 1199 C CA . ALA A 1 157 ? -7.798 0.180 -12.247 1.00 92.69 157 ALA A CA 1
ATOM 1200 C C . ALA A 1 157 ? -8.845 1.314 -12.137 1.00 92.69 157 ALA A C 1
ATOM 1202 O O . ALA A 1 157 ? -8.693 2.217 -11.316 1.00 92.69 157 ALA A O 1
ATOM 1203 N N . SER A 1 158 ? -9.941 1.256 -12.902 1.00 94.00 158 SER A N 1
ATOM 1204 C CA . SER A 1 158 ? -11.075 2.189 -12.785 1.00 94.00 158 SER A CA 1
ATOM 1205 C C . SER A 1 158 ? -11.802 2.096 -11.436 1.00 94.00 158 SER A C 1
ATOM 1207 O O . SER A 1 158 ? -12.381 3.079 -10.977 1.00 94.00 158 SER A O 1
ATOM 1209 N N . GLY A 1 159 ? -11.731 0.943 -10.765 1.00 93.06 159 GLY A N 1
ATOM 1210 C CA . GLY A 1 159 ? -12.249 0.722 -9.415 1.00 93.06 159 GLY A CA 1
ATOM 1211 C C . GLY A 1 159 ? -11.333 1.238 -8.300 1.00 93.06 159 GLY A C 1
ATOM 1212 O O . GLY A 1 159 ? -11.648 1.049 -7.124 1.00 93.06 159 GLY A O 1
ATOM 1213 N N . MET A 1 160 ? -10.200 1.871 -8.629 1.00 94.62 160 MET A N 1
ATOM 1214 C CA . MET A 1 160 ? -9.227 2.362 -7.650 1.00 94.62 160 MET A CA 1
ATOM 1215 C C . MET A 1 160 ? -9.476 3.825 -7.262 1.00 94.62 160 MET A C 1
ATOM 1217 O O . MET A 1 160 ? -9.816 4.693 -8.071 1.00 94.62 160 MET A O 1
ATOM 1221 N N . GLY A 1 161 ? -9.340 4.107 -5.972 1.00 94.38 161 GLY A N 1
ATOM 1222 C CA . GLY A 1 161 ? -9.216 5.439 -5.401 1.00 94.38 161 GLY A CA 1
ATOM 1223 C C . GLY A 1 161 ? -7.743 5.769 -5.205 1.00 94.38 161 GLY A C 1
ATOM 1224 O O . GLY A 1 161 ? -6.918 4.867 -5.068 1.00 94.38 161 GLY A O 1
ATOM 1225 N N . TYR A 1 162 ? -7.419 7.060 -5.188 1.00 92.94 162 TYR A N 1
ATOM 1226 C CA . TYR A 1 162 ? -6.062 7.548 -4.967 1.00 92.94 162 TYR A CA 1
ATOM 1227 C C . TYR A 1 162 ? -6.076 8.601 -3.871 1.00 92.94 162 TYR A C 1
ATOM 1229 O O . TYR A 1 162 ? -6.893 9.521 -3.900 1.00 92.94 162 TYR A O 1
ATOM 1237 N N . TYR A 1 163 ? -5.153 8.469 -2.929 1.00 91.19 163 TYR A N 1
ATOM 1238 C CA . TYR A 1 163 ? -4.937 9.417 -1.855 1.00 91.19 163 TYR A CA 1
ATOM 1239 C C . TYR A 1 163 ? -3.523 9.993 -1.945 1.00 91.19 163 TYR A C 1
ATOM 1241 O O . TYR A 1 163 ? -2.535 9.254 -1.929 1.00 91.19 163 TYR A O 1
ATOM 1249 N N . SER A 1 164 ? -3.448 11.316 -2.048 1.00 87.88 164 SER A N 1
ATOM 1250 C CA . SER A 1 164 ? -2.211 12.090 -2.134 1.00 87.88 164 SER A CA 1
ATOM 1251 C C . SER A 1 164 ? -2.175 13.097 -0.993 1.00 87.88 164 SER A C 1
ATOM 1253 O O . SER A 1 164 ? -3.204 13.643 -0.599 1.00 87.88 164 SER A O 1
ATOM 1255 N N . PHE A 1 165 ? -0.989 13.320 -0.445 1.00 83.75 165 PHE A N 1
ATOM 1256 C CA . PHE A 1 165 ? -0.744 14.233 0.668 1.00 83.75 165 PHE A CA 1
ATOM 1257 C C . PHE A 1 165 ? 0.720 14.696 0.624 1.00 83.75 165 PHE A C 1
ATOM 1259 O O . PHE A 1 165 ? 1.516 14.182 -0.169 1.00 83.75 165 PHE A O 1
ATOM 1266 N N . GLY A 1 166 ? 1.082 15.666 1.467 1.00 77.69 166 GLY A N 1
ATOM 1267 C CA . GLY A 1 166 ? 2.436 16.224 1.490 1.00 77.69 166 GLY A CA 1
ATOM 1268 C C . GLY A 1 166 ? 2.801 16.851 0.143 1.00 77.69 166 GLY A C 1
ATOM 1269 O O . GLY A 1 166 ? 2.043 17.661 -0.379 1.00 77.69 166 GLY A O 1
ATOM 1270 N N . GLY A 1 167 ? 3.936 16.443 -0.431 1.00 70.94 167 GLY A N 1
ATOM 1271 C CA . GLY A 1 167 ? 4.402 16.904 -1.745 1.00 70.94 167 GLY A CA 1
ATOM 1272 C C . GLY A 1 167 ? 3.575 16.451 -2.952 1.00 70.94 167 GLY A C 1
ATOM 1273 O O . GLY A 1 167 ? 3.865 16.859 -4.067 1.00 70.94 167 GLY A O 1
ATOM 1274 N N . GLY A 1 168 ? 2.575 15.582 -2.770 1.00 75.88 168 GLY A N 1
ATOM 1275 C CA . GLY A 1 168 ? 1.681 15.146 -3.851 1.00 75.88 168 GLY A CA 1
ATOM 1276 C C . GLY A 1 168 ? 2.288 14.167 -4.865 1.00 75.88 168 GLY A C 1
ATOM 1277 O O . GLY A 1 168 ? 1.537 13.576 -5.634 1.00 75.88 168 GLY A O 1
ATOM 1278 N N . VAL A 1 169 ? 3.603 13.923 -4.815 1.00 79.06 169 VAL A N 1
ATOM 1279 C CA . VAL A 1 169 ? 4.322 13.039 -5.751 1.00 79.06 169 VAL A CA 1
ATOM 1280 C C . VAL A 1 169 ? 3.847 11.585 -5.660 1.00 79.06 169 VAL A C 1
ATOM 1282 O O . VAL A 1 169 ? 3.695 10.901 -6.670 1.00 79.06 169 VAL A O 1
ATOM 1285 N N . TRP A 1 170 ? 3.578 11.109 -4.443 1.00 84.69 170 TRP A N 1
ATOM 1286 C CA . TRP A 1 170 ? 3.058 9.767 -4.200 1.00 84.69 170 TRP A CA 1
ATOM 1287 C C . TRP A 1 170 ? 1.532 9.733 -4.222 1.00 84.69 170 TRP A C 1
ATOM 1289 O O . TRP A 1 170 ? 0.861 10.533 -3.564 1.00 84.69 170 TRP A O 1
ATOM 1299 N N . ARG A 1 171 ? 0.974 8.709 -4.874 1.00 87.81 171 ARG A N 1
ATOM 1300 C CA . ARG A 1 171 ? -0.454 8.379 -4.812 1.00 87.81 171 ARG A CA 1
ATOM 1301 C C . ARG A 1 171 ? -0.624 6.999 -4.196 1.00 87.81 171 ARG A C 1
ATOM 1303 O O . ARG A 1 171 ? -0.254 5.992 -4.799 1.00 87.81 171 ARG A O 1
ATOM 1310 N N . LYS A 1 172 ? -1.182 6.958 -2.984 1.00 91.69 172 LYS A N 1
ATOM 1311 C CA . LYS A 1 172 ? -1.566 5.716 -2.300 1.00 91.69 172 LYS A CA 1
ATOM 1312 C C . LYS A 1 172 ? -2.890 5.246 -2.878 1.00 91.69 172 LYS A C 1
ATOM 1314 O O . LYS A 1 172 ? -3.876 5.976 -2.783 1.00 91.69 172 LYS A O 1
ATOM 1319 N N . SER A 1 173 ? -2.922 4.074 -3.500 1.00 94.38 173 SER A N 1
ATOM 1320 C CA . SER A 1 173 ? -4.136 3.580 -4.145 1.00 94.38 173 SER A CA 1
ATOM 1321 C C . SER A 1 173 ? -4.828 2.485 -3.340 1.00 94.38 173 SER A C 1
ATOM 1323 O O . SER A 1 173 ? -4.192 1.659 -2.680 1.00 94.38 173 SER A O 1
ATOM 1325 N N . PHE A 1 174 ? -6.153 2.475 -3.415 1.00 95.50 174 PHE A N 1
ATOM 1326 C CA . PHE A 1 174 ? -7.008 1.526 -2.712 1.00 95.50 174 PHE A CA 1
ATOM 1327 C C . PHE A 1 174 ? -8.215 1.153 -3.568 1.00 95.50 174 PHE A C 1
ATOM 1329 O O . PHE A 1 174 ? -8.655 1.929 -4.411 1.00 95.50 174 PHE A O 1
ATOM 1336 N N . CYS A 1 175 ? -8.779 -0.032 -3.362 1.00 95.31 175 CYS A N 1
ATOM 1337 C CA . CYS A 1 175 ? -10.043 -0.405 -3.990 1.00 95.31 175 CYS A CA 1
ATOM 1338 C C . CYS A 1 175 ? -11.174 0.472 -3.431 1.00 95.31 175 CYS A C 1
ATOM 1340 O O . CYS A 1 175 ? -11.374 0.501 -2.220 1.00 95.31 175 CYS A O 1
ATOM 1342 N N . ARG A 1 176 ? -11.945 1.160 -4.282 1.00 93.69 176 ARG A N 1
ATOM 1343 C CA . ARG A 1 176 ? -13.079 1.993 -3.830 1.00 93.69 176 ARG A CA 1
ATOM 1344 C C . ARG A 1 176 ? -14.205 1.178 -3.212 1.00 93.69 176 ARG A C 1
ATOM 1346 O O . ARG A 1 176 ? -14.954 1.712 -2.408 1.00 93.69 176 ARG A O 1
ATOM 1353 N N . THR A 1 177 ? -14.315 -0.094 -3.583 1.00 91.50 177 THR A N 1
ATOM 1354 C CA . THR A 1 177 ? -15.329 -0.992 -3.041 1.00 91.50 177 THR A CA 1
ATOM 1355 C C . THR A 1 177 ? -14.927 -1.421 -1.633 1.00 91.50 177 THR A C 1
ATOM 1357 O O . THR A 1 177 ? -15.557 -1.005 -0.673 1.00 91.50 177 THR A O 1
ATOM 1360 N N . CYS A 1 178 ? -13.849 -2.198 -1.472 1.00 91.00 178 CYS A N 1
ATOM 1361 C CA . CYS A 1 178 ? -13.489 -2.778 -0.172 1.00 91.00 178 CYS A CA 1
ATOM 1362 C C . CYS A 1 178 ? -12.414 -2.002 0.610 1.00 91.00 178 CYS A C 1
ATOM 1364 O O . CYS A 1 178 ? -11.917 -2.491 1.613 1.00 91.00 178 CYS A O 1
ATOM 1366 N N . GLY A 1 179 ? -11.942 -0.850 0.139 1.00 92.12 179 GLY A N 1
ATOM 1367 C CA . GLY A 1 179 ? -10.942 -0.032 0.836 1.00 92.12 179 GLY A CA 1
ATOM 1368 C C . GLY A 1 179 ? -9.536 -0.641 0.963 1.00 92.12 179 GLY A C 1
ATOM 1369 O O . GLY A 1 179 ? -8.649 0.010 1.504 1.00 92.12 179 GLY A O 1
ATOM 1370 N N . VAL A 1 180 ? -9.289 -1.873 0.510 1.00 94.44 180 VAL A N 1
ATOM 1371 C CA . VAL A 1 180 ? -7.960 -2.510 0.589 1.00 94.44 180 VAL A CA 1
ATOM 1372 C C . VAL A 1 180 ? -6.956 -1.710 -0.236 1.00 94.44 180 VAL A C 1
ATOM 1374 O O . VAL A 1 180 ? -7.213 -1.444 -1.411 1.00 94.44 180 VAL A O 1
ATOM 1377 N N . SER A 1 181 ? -5.819 -1.359 0.364 1.00 96.12 181 SER A N 1
ATOM 1378 C CA . SER A 1 181 ? -4.721 -0.680 -0.324 1.00 96.12 181 SER A CA 1
ATOM 1379 C C . SER A 1 181 ? -3.911 -1.667 -1.148 1.00 96.12 181 SER A C 1
ATOM 1381 O O . SER A 1 181 ? -3.457 -2.688 -0.634 1.00 96.12 181 SER A O 1
ATOM 1383 N N . VAL A 1 182 ? -3.742 -1.359 -2.430 1.00 96.06 182 VAL A N 1
ATOM 1384 C CA . VAL A 1 182 ? -3.253 -2.317 -3.431 1.00 96.06 182 VAL A CA 1
ATOM 1385 C C . VAL A 1 182 ? -1.858 -1.941 -3.914 1.00 96.06 182 VAL A C 1
ATOM 1387 O O . VAL A 1 182 ? -0.954 -2.769 -3.947 1.00 96.06 182 VAL A O 1
ATOM 1390 N N . HIS A 1 183 ? -1.681 -0.679 -4.288 1.00 94.56 183 HIS A N 1
ATOM 1391 C CA . HIS A 1 183 ? -0.551 -0.221 -5.088 1.00 94.56 183 HIS A CA 1
ATOM 1392 C C . HIS A 1 183 ? -0.209 1.230 -4.748 1.00 94.56 183 HIS A C 1
ATOM 1394 O O . HIS A 1 183 ? -1.055 1.980 -4.254 1.00 94.56 183 HIS A O 1
ATOM 1400 N N . ASN A 1 184 ? 1.014 1.647 -5.031 1.00 90.75 184 ASN A N 1
ATOM 1401 C CA . ASN A 1 184 ? 1.381 3.048 -5.114 1.00 90.75 184 ASN A CA 1
ATOM 1402 C C . ASN A 1 184 ? 1.800 3.359 -6.537 1.00 90.75 184 ASN A C 1
ATOM 1404 O O . ASN A 1 184 ? 2.539 2.598 -7.150 1.00 90.75 184 ASN A O 1
ATOM 1408 N N . ARG A 1 185 ? 1.434 4.541 -7.011 1.00 84.25 185 ARG A N 1
ATOM 1409 C CA . ARG A 1 185 ? 2.072 5.117 -8.191 1.00 84.25 185 ARG A CA 1
ATOM 1410 C C . ARG A 1 185 ? 2.648 6.470 -7.860 1.00 84.25 185 ARG A C 1
ATOM 1412 O O . ARG A 1 185 ? 2.118 7.195 -7.013 1.00 84.25 185 ARG A O 1
ATOM 1419 N N . ILE A 1 186 ? 3.724 6.783 -8.550 1.00 82.88 186 ILE A N 1
ATOM 1420 C CA . ILE A 1 186 ? 4.130 8.161 -8.755 1.00 82.88 186 ILE A CA 1
ATOM 1421 C C . ILE A 1 186 ? 3.285 8.695 -9.910 1.00 82.88 186 ILE A C 1
ATOM 1423 O O . ILE A 1 186 ? 2.919 7.936 -10.813 1.00 82.88 186 ILE A O 1
ATOM 1427 N N . GLU A 1 187 ? 2.887 9.962 -9.838 1.00 79.38 187 GLU A N 1
ATOM 1428 C CA . GLU A 1 187 ? 2.209 10.582 -10.976 1.00 79.38 187 GLU A CA 1
ATOM 1429 C C . GLU A 1 187 ? 3.142 10.591 -12.194 1.00 79.38 187 GLU A C 1
ATOM 1431 O O . GLU A 1 187 ? 4.357 10.739 -12.060 1.00 79.38 187 GLU A O 1
ATOM 1436 N N . ASP A 1 188 ? 2.579 10.412 -13.386 1.00 83.94 188 ASP A N 1
ATOM 1437 C CA . ASP A 1 188 ? 3.340 10.343 -14.634 1.00 83.94 188 ASP A CA 1
ATOM 1438 C C . ASP A 1 188 ? 3.760 11.748 -15.087 1.00 83.94 188 ASP A C 1
ATOM 1440 O O . ASP A 1 188 ? 3.307 12.255 -16.112 1.00 83.94 188 ASP A O 1
ATOM 1444 N N . TYR A 1 189 ? 4.596 12.403 -14.281 1.00 87.19 189 TYR A N 1
ATOM 1445 C CA . TYR A 1 189 ? 5.102 13.734 -14.571 1.00 87.19 189 TYR A CA 1
ATOM 1446 C C . TYR A 1 189 ? 5.989 13.712 -15.815 1.00 87.19 189 TYR A C 1
ATOM 1448 O O . TYR A 1 189 ? 6.964 12.961 -15.897 1.00 87.19 189 TYR A O 1
ATOM 1456 N N . SER A 1 190 ? 5.701 14.604 -16.758 1.00 91.56 190 SER A N 1
ATOM 1457 C CA . SER A 1 190 ? 6.677 14.983 -17.779 1.00 91.56 190 SER A CA 1
ATOM 1458 C C . SER A 1 190 ? 7.861 15.733 -17.145 1.00 91.56 190 SER A C 1
ATOM 1460 O O . SER A 1 190 ? 7.709 16.333 -16.072 1.00 91.56 190 SER A O 1
ATOM 1462 N N . PRO A 1 191 ? 9.036 15.772 -17.802 1.00 92.25 191 PRO A N 1
ATOM 1463 C CA . PRO A 1 191 ? 10.174 16.563 -17.326 1.00 92.25 191 PRO A CA 1
ATOM 1464 C C . PRO A 1 191 ? 9.812 18.028 -17.035 1.00 92.25 191 PRO A C 1
ATOM 1466 O O . PRO A 1 191 ? 10.252 18.592 -16.037 1.00 92.25 191 PRO A O 1
ATOM 1469 N N . GLU A 1 192 ? 8.952 18.623 -17.862 1.00 9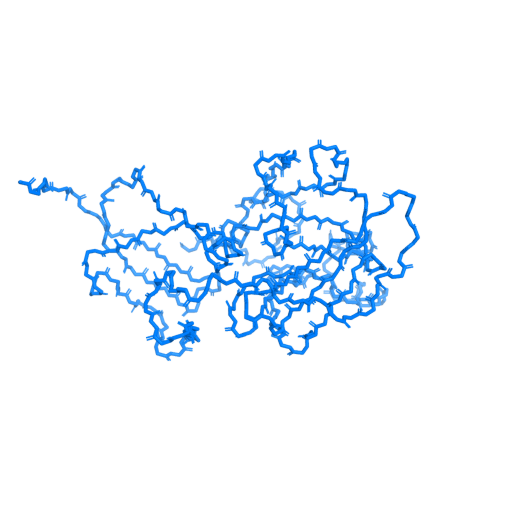3.62 192 GLU A N 1
ATOM 1470 C CA . GLU A 1 192 ? 8.463 19.995 -17.692 1.00 93.62 192 GLU A CA 1
ATOM 1471 C C . GLU A 1 192 ? 7.599 20.153 -16.435 1.00 93.62 192 GLU A C 1
ATOM 1473 O O . GLU A 1 192 ? 7.754 21.125 -15.693 1.00 93.62 192 GLU A O 1
ATOM 1478 N N . GLN A 1 193 ? 6.715 19.189 -16.159 1.00 91.94 193 GLN A N 1
ATOM 1479 C CA . GLN A 1 193 ? 5.886 19.210 -14.952 1.00 91.94 193 GLN A CA 1
ATOM 1480 C C . GLN A 1 193 ? 6.719 19.042 -13.685 1.00 91.94 193 GLN A C 1
ATOM 1482 O O . GLN A 1 193 ? 6.448 19.723 -12.700 1.00 91.94 193 GLN A O 1
ATOM 1487 N N . ILE A 1 194 ? 7.767 18.210 -13.707 1.00 90.38 194 ILE A N 1
ATOM 1488 C CA . ILE A 1 194 ? 8.690 18.090 -12.568 1.00 90.38 194 ILE A CA 1
ATOM 1489 C C . ILE A 1 194 ? 9.290 19.456 -12.223 1.00 90.38 194 ILE A C 1
ATOM 1491 O O . ILE A 1 194 ? 9.319 19.843 -11.056 1.00 90.38 194 ILE A O 1
ATOM 1495 N N . GLU A 1 195 ? 9.738 20.214 -13.224 1.00 93.31 195 GLU A N 1
ATOM 1496 C CA . GLU A 1 195 ? 10.354 21.521 -12.987 1.00 93.31 195 GLU A CA 1
ATOM 1497 C C . GLU A 1 195 ? 9.353 22.610 -12.584 1.00 93.31 195 GLU A C 1
ATOM 1499 O O . GLU A 1 195 ? 9.702 23.516 -11.823 1.00 93.31 195 GLU A O 1
ATOM 1504 N N . LYS A 1 196 ? 8.112 22.540 -13.073 1.00 92.19 196 LYS A N 1
ATOM 1505 C CA . LYS A 1 196 ? 7.101 23.579 -12.842 1.00 92.19 196 LYS A CA 1
ATOM 1506 C C . LYS A 1 196 ? 6.267 23.355 -11.581 1.00 92.19 196 LYS A C 1
ATOM 1508 O O . LYS A 1 196 ? 5.905 24.325 -10.920 1.00 92.19 196 LYS A O 1
ATOM 1513 N N . GLU A 1 197 ? 5.923 22.107 -11.281 1.00 88.38 197 GLU A N 1
ATOM 1514 C CA . GLU A 1 197 ? 4.911 21.762 -10.275 1.00 88.38 197 GLU A CA 1
ATOM 1515 C C . GLU A 1 197 ? 5.525 21.267 -8.963 1.00 88.38 197 GLU A C 1
ATOM 1517 O O . GLU A 1 197 ? 4.925 21.461 -7.905 1.00 88.38 197 GLU A O 1
ATOM 1522 N N . LEU A 1 198 ? 6.717 20.655 -9.002 1.00 85.88 198 LEU A N 1
ATOM 1523 C CA . LEU A 1 198 ? 7.326 20.070 -7.809 1.00 85.88 198 LEU A CA 1
ATOM 1524 C C . LEU A 1 198 ? 8.297 21.031 -7.100 1.00 85.88 198 LEU A C 1
ATOM 1526 O O . LEU A 1 198 ? 9.086 21.728 -7.762 1.00 85.88 198 LEU A O 1
ATOM 1530 N N . PRO A 1 199 ? 8.311 21.031 -5.749 1.00 85.31 199 PRO A N 1
ATOM 1531 C CA . PRO A 1 199 ? 9.355 21.686 -4.966 1.00 85.31 199 PRO A CA 1
ATOM 1532 C C . PRO A 1 199 ? 10.741 21.188 -5.380 1.00 85.31 199 PRO A C 1
ATOM 1534 O O . PRO A 1 199 ? 10.902 20.009 -5.697 1.00 85.31 199 PRO A O 1
ATOM 1537 N N . VAL A 1 200 ? 11.740 22.075 -5.381 1.00 87.06 200 VAL A N 1
ATOM 1538 C CA . VAL A 1 200 ? 13.098 21.796 -5.893 1.00 87.06 200 VAL A CA 1
ATOM 1539 C C . VAL A 1 200 ? 13.685 20.535 -5.261 1.00 87.06 200 VAL A C 1
ATOM 1541 O O . VAL A 1 200 ? 14.233 19.680 -5.956 1.00 87.06 200 VAL A O 1
ATOM 1544 N N . GLU A 1 201 ? 13.493 20.377 -3.958 1.00 83.69 201 GLU A N 1
ATOM 1545 C CA . GLU A 1 201 ? 13.965 19.244 -3.172 1.00 83.69 201 GLU A CA 1
ATOM 1546 C C . GLU A 1 201 ? 13.291 17.900 -3.533 1.00 83.69 201 GLU A C 1
ATOM 1548 O O . GLU A 1 201 ? 13.796 16.843 -3.165 1.00 83.69 201 GLU A O 1
ATOM 1553 N N . GLN A 1 202 ? 12.173 17.913 -4.271 1.00 82.31 202 GLN A N 1
ATOM 1554 C CA . GLN A 1 202 ? 11.447 16.712 -4.723 1.00 82.31 202 GLN A CA 1
ATOM 1555 C C . GLN A 1 202 ? 11.804 16.289 -6.139 1.00 82.31 202 GLN A C 1
ATOM 1557 O O . GLN A 1 202 ? 11.563 15.143 -6.510 1.00 82.31 202 GLN A O 1
ATOM 1562 N N . ARG A 1 203 ? 12.359 17.196 -6.945 1.00 88.88 203 ARG A N 1
ATOM 1563 C CA . ARG A 1 203 ? 12.499 16.992 -8.393 1.00 88.88 203 ARG A CA 1
ATOM 1564 C C . ARG A 1 203 ? 13.412 15.832 -8.737 1.00 88.88 203 ARG A C 1
ATOM 1566 O O . ARG A 1 203 ? 13.063 15.013 -9.583 1.00 88.88 203 ARG A O 1
ATOM 1573 N N . GLN A 1 204 ? 14.563 15.754 -8.069 1.00 89.62 204 GLN A N 1
ATOM 1574 C CA . GLN A 1 204 ? 15.509 14.669 -8.313 1.00 89.62 204 GLN A CA 1
ATOM 1575 C C . GLN A 1 204 ? 14.914 13.327 -7.901 1.00 89.62 204 GLN A C 1
ATOM 1577 O O . GLN A 1 204 ? 14.918 12.386 -8.685 1.00 89.62 204 GLN A O 1
ATOM 1582 N N . TRP A 1 205 ? 14.297 13.284 -6.721 1.00 87.19 205 TRP A N 1
ATOM 1583 C CA . TRP A 1 205 ? 13.616 12.088 -6.255 1.00 87.19 205 TRP A CA 1
ATOM 1584 C C . TRP A 1 205 ? 12.506 11.656 -7.224 1.00 87.19 205 TRP A C 1
ATOM 1586 O O . TRP A 1 205 ? 12.408 10.481 -7.544 1.00 87.19 205 TRP A O 1
ATOM 1596 N N . ALA A 1 206 ? 11.693 12.580 -7.742 1.00 87.94 206 ALA A N 1
ATOM 1597 C CA . ALA A 1 206 ? 10.661 12.238 -8.715 1.00 87.94 206 ALA A CA 1
ATOM 1598 C C . ALA A 1 206 ? 11.269 11.613 -9.980 1.00 87.94 206 ALA A C 1
ATOM 1600 O O . ALA A 1 206 ? 10.804 10.556 -10.397 1.00 87.94 206 ALA A O 1
ATOM 1601 N N . ARG A 1 207 ? 12.334 12.215 -10.536 1.00 89.31 207 ARG A N 1
ATOM 1602 C CA . ARG A 1 207 ? 13.052 11.696 -11.715 1.00 89.31 207 ARG A CA 1
ATOM 1603 C C . ARG A 1 207 ? 13.564 10.275 -11.515 1.00 89.31 207 ARG A C 1
ATOM 1605 O O . ARG A 1 207 ? 13.350 9.440 -12.387 1.00 89.31 207 ARG A O 1
ATOM 1612 N N . ASP A 1 208 ? 14.198 10.016 -10.376 1.00 89.81 208 ASP A N 1
ATOM 1613 C CA . ASP A 1 208 ? 14.853 8.735 -10.087 1.00 89.81 208 ASP A CA 1
ATOM 1614 C C . ASP A 1 208 ? 13.865 7.573 -9.914 1.00 89.81 208 ASP A C 1
ATOM 1616 O O . ASP A 1 208 ? 14.273 6.416 -9.924 1.00 89.81 208 ASP A O 1
ATOM 1620 N N . HIS A 1 209 ? 12.573 7.870 -9.748 1.00 90.31 209 HIS A N 1
ATOM 1621 C CA . HIS A 1 209 ? 11.574 6.871 -9.386 1.00 90.31 209 HIS A CA 1
ATOM 1622 C C . HIS A 1 209 ? 10.346 6.859 -10.306 1.00 90.31 209 HIS A C 1
ATOM 1624 O O . HIS A 1 209 ? 9.405 6.122 -10.028 1.00 90.31 209 HIS A O 1
ATOM 1630 N N . LEU A 1 210 ? 10.305 7.630 -11.405 1.00 90.88 210 LEU A N 1
ATOM 1631 C CA . LEU A 1 210 ? 9.136 7.682 -12.307 1.00 90.88 210 LEU A CA 1
ATOM 1632 C C . LEU A 1 210 ? 8.697 6.307 -12.832 1.00 90.88 210 LEU A C 1
ATOM 1634 O O . LEU A 1 210 ? 7.543 6.144 -13.232 1.00 90.88 210 LEU A O 1
ATOM 1638 N N . ASP A 1 211 ? 9.594 5.328 -12.878 1.00 92.38 211 ASP A N 1
ATOM 1639 C CA . ASP A 1 211 ? 9.312 3.965 -13.312 1.00 92.38 211 ASP A CA 1
ATOM 1640 C C . ASP A 1 211 ? 8.801 3.055 -12.187 1.00 92.38 211 ASP A C 1
ATOM 1642 O O . ASP A 1 211 ? 8.347 1.951 -12.479 1.00 92.38 211 ASP A O 1
ATOM 1646 N N . TRP A 1 212 ? 8.803 3.497 -10.930 1.00 94.44 212 TRP A N 1
ATOM 1647 C CA . TRP A 1 212 ? 8.343 2.704 -9.799 1.00 94.44 212 TRP A CA 1
ATOM 1648 C C . TRP A 1 212 ? 6.840 2.436 -9.843 1.00 94.44 212 TRP A C 1
ATOM 1650 O O . TRP A 1 212 ? 6.010 3.302 -10.129 1.00 94.44 212 TRP A O 1
ATOM 1660 N N . SER A 1 213 ? 6.488 1.210 -9.465 1.00 94.94 213 SER A N 1
ATOM 1661 C CA . SER A 1 213 ? 5.116 0.722 -9.363 1.00 94.94 213 SER A CA 1
ATOM 1662 C C . SER A 1 213 ? 4.913 -0.093 -8.071 1.00 94.94 213 SER A C 1
ATOM 1664 O O . SER A 1 213 ? 4.582 -1.277 -8.149 1.00 94.94 213 SER A O 1
ATOM 1666 N N . PRO A 1 214 ? 5.138 0.472 -6.862 1.00 96.00 214 PRO A N 1
ATOM 1667 C CA . PRO A 1 214 ? 5.182 -0.331 -5.643 1.00 96.00 214 PRO A CA 1
ATOM 1668 C C . PRO A 1 214 ? 3.862 -1.033 -5.332 1.00 96.00 214 PRO A C 1
ATOM 1670 O O . PRO A 1 214 ? 2.792 -0.435 -5.431 1.00 96.00 214 PRO A O 1
ATOM 1673 N N . VAL A 1 215 ? 3.924 -2.284 -4.884 1.00 97.62 215 VAL A N 1
ATOM 1674 C CA . VAL A 1 215 ? 2.738 -3.098 -4.569 1.00 97.62 215 VAL A CA 1
ATOM 1675 C C . VAL A 1 215 ? 2.720 -3.446 -3.086 1.00 97.62 215 VAL A C 1
ATOM 1677 O O . VAL A 1 215 ? 3.766 -3.662 -2.478 1.00 97.62 215 VAL A O 1
ATOM 1680 N N . ASN A 1 216 ? 1.532 -3.460 -2.481 1.00 97.62 216 ASN A N 1
ATOM 1681 C CA . ASN A 1 216 ? 1.368 -3.870 -1.091 1.00 97.62 216 ASN A CA 1
ATOM 1682 C C . ASN A 1 216 ? 1.438 -5.401 -1.015 1.00 97.62 216 ASN A C 1
ATOM 1684 O O . ASN A 1 216 ? 0.558 -6.082 -1.538 1.00 97.62 216 ASN A O 1
ATOM 1688 N N . LEU A 1 217 ? 2.443 -5.967 -0.353 1.00 97.06 217 LEU A N 1
ATOM 1689 C CA . LEU A 1 217 ? 2.611 -7.418 -0.256 1.00 97.06 217 LEU A CA 1
ATOM 1690 C C . LEU A 1 217 ? 1.431 -8.108 0.432 1.00 97.06 217 LEU A C 1
ATOM 1692 O O . LEU A 1 217 ? 1.122 -9.247 0.098 1.00 97.06 217 LEU A O 1
ATOM 1696 N N . ARG A 1 218 ? 0.694 -7.399 1.298 1.00 95.12 218 ARG A N 1
ATOM 1697 C CA . ARG A 1 218 ? -0.530 -7.925 1.924 1.00 95.12 218 ARG A CA 1
ATOM 1698 C C . ARG A 1 218 ? -1.594 -8.344 0.909 1.00 95.12 218 ARG A C 1
ATOM 1700 O O . ARG A 1 218 ? -2.468 -9.132 1.255 1.00 95.12 218 ARG A O 1
ATOM 1707 N N . VAL A 1 219 ? -1.564 -7.821 -0.324 1.00 96.00 219 VAL A N 1
ATOM 1708 C CA . VAL A 1 219 ? -2.535 -8.187 -1.366 1.00 96.00 219 VAL A CA 1
ATOM 1709 C C . VAL A 1 219 ? -2.094 -9.347 -2.254 1.00 96.00 219 VAL A C 1
ATOM 1711 O O . VAL A 1 219 ? -2.927 -9.801 -3.037 1.00 96.00 219 VAL A O 1
ATOM 1714 N N . ILE A 1 220 ? -0.858 -9.834 -2.119 1.00 96.38 220 ILE A N 1
ATOM 1715 C CA . ILE A 1 220 ? -0.328 -10.972 -2.880 1.00 96.38 220 ILE A CA 1
ATOM 1716 C C . ILE A 1 220 ? -0.752 -12.275 -2.215 1.00 96.38 220 ILE A C 1
ATOM 1718 O O . ILE A 1 220 ? -0.637 -12.434 -1.000 1.00 96.38 220 ILE A O 1
ATOM 1722 N N . ASP A 1 221 ? -1.272 -13.202 -3.008 1.00 93.38 221 ASP A N 1
ATOM 1723 C CA . ASP A 1 221 ? -1.788 -14.454 -2.478 1.00 93.38 221 ASP A CA 1
ATOM 1724 C C . ASP A 1 221 ? -0.636 -15.426 -2.179 1.00 93.38 221 ASP A C 1
ATOM 1726 O O . ASP A 1 221 ? 0.282 -15.596 -2.980 1.00 93.38 221 ASP A O 1
ATOM 1730 N N . GLY A 1 222 ? -0.686 -16.072 -1.011 1.00 89.19 222 GLY A N 1
ATOM 1731 C CA . GLY A 1 222 ? 0.299 -17.082 -0.603 1.00 89.19 222 GLY A CA 1
ATOM 1732 C C . GLY A 1 222 ? 1.634 -16.541 -0.078 1.00 89.19 222 GLY A C 1
ATOM 1733 O O . GLY A 1 222 ? 2.520 -17.340 0.210 1.00 89.19 222 GLY A O 1
ATOM 1734 N N . VAL A 1 223 ? 1.787 -15.222 0.078 1.00 90.56 223 VAL A N 1
ATOM 1735 C CA . VAL A 1 223 ? 2.985 -14.622 0.685 1.00 90.56 223 VAL A CA 1
ATOM 1736 C C . VAL A 1 223 ? 2.885 -14.652 2.211 1.00 90.56 223 VAL A C 1
ATOM 1738 O O . VAL A 1 223 ? 1.953 -14.099 2.793 1.00 90.56 223 VAL A O 1
ATOM 1741 N N . ASP A 1 224 ? 3.875 -15.258 2.865 1.00 90.25 224 ASP A N 1
ATOM 1742 C CA . ASP A 1 224 ? 4.049 -15.192 4.318 1.00 90.25 224 ASP A CA 1
ATOM 1743 C C . ASP A 1 224 ? 4.983 -14.033 4.687 1.00 90.25 224 ASP A C 1
ATOM 1745 O O . ASP A 1 224 ? 6.203 -14.155 4.603 1.00 90.25 224 ASP A O 1
ATOM 1749 N N . LEU A 1 225 ? 4.408 -12.905 5.117 1.00 91.25 225 LEU A N 1
ATOM 1750 C CA . LEU A 1 225 ? 5.175 -11.729 5.546 1.00 91.25 225 LEU A CA 1
ATOM 1751 C C . LEU A 1 225 ? 6.113 -12.018 6.727 1.00 91.25 225 LEU A C 1
ATOM 1753 O O . LEU A 1 225 ? 7.136 -11.348 6.849 1.00 91.25 225 LEU A O 1
ATOM 1757 N N . GLY A 1 226 ? 5.791 -12.999 7.579 1.00 91.31 226 GLY A N 1
ATOM 1758 C CA . GLY A 1 226 ? 6.618 -13.370 8.728 1.00 91.31 226 GLY A CA 1
ATOM 1759 C C . GLY A 1 226 ? 7.922 -14.069 8.339 1.00 91.31 226 GLY A C 1
ATOM 1760 O O . GLY A 1 226 ? 8.871 -14.066 9.120 1.00 91.31 226 GLY A O 1
ATOM 1761 N N . ALA A 1 227 ? 7.989 -14.623 7.126 1.00 92.62 227 ALA A N 1
ATOM 1762 C CA . ALA A 1 227 ? 9.172 -15.283 6.581 1.00 92.62 227 ALA A CA 1
ATOM 1763 C C . ALA A 1 227 ? 10.089 -14.341 5.774 1.00 92.62 227 ALA A C 1
ATOM 1765 O O . ALA A 1 227 ? 11.152 -14.765 5.317 1.00 92.62 227 ALA A O 1
ATOM 1766 N N . LEU A 1 228 ? 9.689 -13.080 5.567 1.00 95.62 228 LEU A N 1
ATOM 1767 C CA . LEU A 1 228 ? 10.420 -12.118 4.737 1.00 95.62 228 LEU A CA 1
ATOM 1768 C C . LEU A 1 228 ? 11.356 -11.233 5.564 1.00 95.62 228 LEU A C 1
ATOM 1770 O O . LEU A 1 228 ? 11.068 -10.867 6.704 1.00 95.62 228 LEU A O 1
ATOM 1774 N N . ASN A 1 229 ? 12.454 -10.800 4.944 1.00 94.12 229 ASN A N 1
ATOM 1775 C CA . ASN A 1 229 ? 13.336 -9.791 5.523 1.00 94.12 229 ASN A CA 1
ATOM 1776 C C . ASN A 1 229 ? 12.782 -8.377 5.271 1.00 94.12 229 ASN A C 1
ATOM 1778 O O . ASN A 1 229 ? 13.088 -7.734 4.265 1.00 94.12 229 ASN A O 1
ATOM 1782 N N . VAL A 1 230 ? 11.925 -7.904 6.177 1.00 95.12 230 VAL A N 1
ATOM 1783 C CA . VAL A 1 230 ? 11.267 -6.595 6.070 1.00 95.12 230 VAL A CA 1
ATOM 1784 C C . VAL A 1 230 ? 12.146 -5.490 6.657 1.00 95.12 230 VAL A C 1
ATOM 1786 O O . VAL A 1 230 ? 12.448 -5.473 7.851 1.00 95.12 230 VAL A O 1
ATOM 1789 N N . THR A 1 231 ? 12.503 -4.506 5.830 1.00 94.31 231 THR A N 1
ATOM 1790 C CA . THR A 1 231 ? 13.208 -3.301 6.280 1.00 94.31 231 THR A CA 1
ATOM 1791 C C . THR A 1 231 ? 12.221 -2.331 6.919 1.00 94.31 231 THR A C 1
ATOM 1793 O O . THR A 1 231 ? 11.297 -1.848 6.263 1.00 94.31 231 THR A O 1
ATOM 1796 N N . ARG A 1 232 ? 12.437 -1.990 8.191 1.00 92.88 232 ARG A N 1
ATOM 1797 C CA . ARG A 1 232 ? 11.669 -0.942 8.874 1.00 92.88 232 ARG A CA 1
ATOM 1798 C C . ARG A 1 232 ? 12.382 0.390 8.749 1.00 92.88 232 ARG A C 1
ATOM 1800 O O . ARG A 1 232 ? 13.562 0.494 9.074 1.00 92.88 232 ARG A O 1
ATOM 1807 N N . VAL A 1 233 ? 11.667 1.403 8.273 1.00 87.75 233 VAL A N 1
ATOM 1808 C CA . VAL A 1 233 ? 12.211 2.752 8.114 1.00 87.75 233 VAL A CA 1
ATOM 1809 C C . VAL A 1 233 ? 11.468 3.750 8.983 1.00 87.75 233 VAL A C 1
ATOM 1811 O O . VAL A 1 233 ? 10.237 3.729 9.054 1.00 87.75 233 VAL A O 1
ATOM 1814 N N . ASN A 1 234 ? 12.236 4.671 9.567 1.00 85.12 234 ASN A N 1
ATOM 1815 C CA . ASN A 1 234 ? 11.687 5.870 10.176 1.00 85.12 234 ASN A CA 1
ATOM 1816 C C . ASN A 1 234 ? 11.307 6.859 9.065 1.00 85.12 234 ASN A C 1
ATOM 1818 O O . ASN A 1 234 ? 12.141 7.601 8.543 1.00 85.12 234 ASN A O 1
ATOM 1822 N N . GLY A 1 235 ? 10.051 6.795 8.637 1.00 80.19 235 GLY A N 1
ATOM 1823 C CA . GLY A 1 235 ? 9.451 7.731 7.696 1.00 80.19 235 GLY A CA 1
ATOM 1824 C C . GLY A 1 235 ? 8.876 8.972 8.366 1.00 80.19 235 GLY A C 1
ATOM 1825 O O . GLY A 1 235 ? 8.590 9.938 7.664 1.00 80.19 235 GLY A O 1
ATOM 1826 N N . SER A 1 236 ? 8.687 8.952 9.687 1.00 72.06 236 SER A N 1
ATOM 1827 C CA . SER A 1 236 ? 8.252 10.125 10.452 1.00 72.06 236 SER A CA 1
ATOM 1828 C C . SER A 1 236 ? 9.335 11.214 10.541 1.00 72.06 236 SER A C 1
ATOM 1830 O O . SER A 1 236 ? 9.006 12.400 10.549 1.00 72.06 236 SER A O 1
ATOM 1832 N N . GLU A 1 237 ? 10.614 10.820 10.507 1.00 67.31 237 GLU A N 1
ATOM 1833 C CA . GLU A 1 237 ? 11.784 11.710 10.593 1.00 67.31 237 GLU A CA 1
ATOM 1834 C C . GLU A 1 237 ? 12.594 11.814 9.287 1.00 67.31 237 GLU A C 1
ATOM 1836 O O . GLU A 1 237 ? 13.461 12.683 9.167 1.00 67.31 237 GLU A O 1
ATOM 1841 N N . ARG A 1 238 ? 12.344 10.951 8.287 1.00 60.31 238 ARG A N 1
ATOM 1842 C CA . ARG A 1 238 ? 13.078 10.989 7.008 1.00 60.31 238 ARG A CA 1
ATOM 1843 C C . ARG A 1 238 ? 12.829 12.304 6.260 1.00 60.31 238 ARG A C 1
ATOM 1845 O O . ARG A 1 238 ? 11.703 12.634 5.893 1.00 60.31 238 ARG A O 1
ATOM 1852 N N . SER A 1 239 ? 13.914 13.017 5.969 1.00 46.88 239 SER A N 1
ATOM 1853 C CA . SER A 1 239 ? 13.947 14.234 5.160 1.00 46.88 239 SER A CA 1
ATOM 1854 C C . SER A 1 239 ? 13.832 13.925 3.655 1.00 46.88 239 SER A C 1
ATOM 1856 O O . SER A 1 239 ? 14.740 13.382 3.033 1.00 46.88 239 SER A O 1
ATOM 1858 N N . GLY A 1 240 ? 12.671 14.290 3.098 1.00 52.94 240 GLY A N 1
ATOM 1859 C CA . GLY A 1 240 ? 12.239 14.265 1.688 1.00 52.94 240 GLY A CA 1
ATOM 1860 C C . GLY A 1 240 ? 10.695 14.274 1.667 1.00 52.94 240 GLY A C 1
ATOM 1861 O O . GLY A 1 240 ? 10.093 13.442 2.335 1.00 52.94 240 GLY A O 1
ATOM 1862 N N . PRO A 1 241 ? 10.003 15.266 1.081 1.00 43.34 241 PRO A N 1
ATOM 1863 C CA . PRO A 1 241 ? 9.418 16.328 1.907 1.00 43.34 241 PRO A CA 1
ATOM 1864 C C . PRO A 1 241 ? 7.976 16.067 2.342 1.00 43.34 241 PRO A C 1
ATOM 1866 O O . PRO A 1 241 ? 7.162 15.498 1.611 1.00 43.34 241 PRO A O 1
ATOM 1869 N N . PRO A 1 242 ? 7.625 16.628 3.506 1.00 42.94 242 PRO A N 1
ATOM 1870 C CA . PRO A 1 242 ? 6.948 17.928 3.545 1.00 42.94 242 PRO A CA 1
ATOM 1871 C C . PRO A 1 242 ? 7.849 18.988 4.223 1.00 42.94 242 PRO A C 1
ATOM 1873 O O . PRO A 1 242 ? 8.671 18.634 5.063 1.00 42.94 242 PRO A O 1
ATOM 1876 N N . LYS A 1 243 ? 7.790 20.290 3.887 1.00 43.16 243 LYS A N 1
ATOM 1877 C CA . LYS A 1 243 ? 6.842 21.308 4.419 1.00 43.16 243 LYS A CA 1
ATOM 1878 C C . LYS A 1 243 ? 7.073 22.670 3.709 1.00 43.16 243 LYS A C 1
ATOM 1880 O O . LYS A 1 243 ? 8.226 22.989 3.438 1.00 43.16 243 LYS A O 1
ATOM 1885 N N . PRO A 1 244 ? 6.028 23.492 3.463 1.00 33.50 244 PRO A N 1
ATOM 1886 C CA . PRO A 1 244 ? 5.455 24.352 4.516 1.00 33.50 244 PRO A CA 1
ATOM 1887 C C . PRO A 1 244 ? 3.984 24.030 4.829 1.00 33.50 244 PRO A C 1
ATOM 1889 O O . PRO A 1 244 ? 3.229 23.643 3.947 1.00 33.50 244 PRO A O 1
ATOM 1892 N N . GLY A 1 245 ? 3.573 24.197 6.093 1.00 44.53 245 GLY A N 1
ATOM 1893 C CA . GLY A 1 245 ? 2.225 23.838 6.578 1.00 44.53 245 GLY A CA 1
ATOM 1894 C C . GLY A 1 245 ? 2.116 22.407 7.106 1.00 44.53 245 GLY A C 1
ATOM 1895 O O . GLY A 1 245 ? 1.060 21.791 7.033 1.00 44.53 245 GLY A O 1
ATOM 1896 N N . GLY A 1 246 ? 3.238 21.868 7.588 1.00 37.56 246 GLY A N 1
ATOM 1897 C CA . GLY A 1 246 ? 3.369 20.495 8.042 1.00 37.56 246 GLY A CA 1
ATOM 1898 C C . GLY A 1 246 ? 2.174 19.947 8.772 1.00 37.56 246 GLY A C 1
ATOM 1899 O O . GLY A 1 246 ? 1.805 20.488 9.805 1.00 37.56 246 GLY A O 1
ATOM 1900 N N . TYR A 1 247 ? 1.662 18.834 8.257 1.00 41.88 247 TYR A N 1
ATOM 1901 C CA . TYR A 1 247 ? 0.803 17.953 9.019 1.00 41.88 247 TYR A CA 1
ATOM 1902 C C . TYR A 1 247 ? 1.541 17.606 10.318 1.00 41.88 247 TYR A C 1
ATOM 1904 O O . TYR A 1 247 ? 2.525 16.864 10.324 1.00 41.88 247 TYR A O 1
ATOM 1912 N N . VAL A 1 248 ? 1.141 18.283 11.385 1.00 37.97 248 VAL A N 1
ATOM 1913 C CA . VAL A 1 248 ? 1.290 17.822 12.755 1.00 37.97 248 VAL A CA 1
ATOM 1914 C C . VAL A 1 248 ? 0.141 16.835 12.901 1.00 37.97 248 VAL A C 1
ATOM 1916 O O . VAL A 1 248 ? -0.980 17.172 12.511 1.00 37.97 248 VAL A O 1
ATOM 1919 N N . ASP A 1 249 ? 0.420 15.607 13.340 1.00 36.69 249 ASP A N 1
ATOM 1920 C CA . ASP A 1 249 ? -0.672 14.722 13.750 1.00 36.69 249 ASP A CA 1
ATOM 1921 C C . ASP A 1 249 ? -1.477 15.501 14.805 1.00 36.69 249 ASP A C 1
ATOM 1923 O O . ASP A 1 249 ? -0.847 15.970 15.756 1.00 36.69 249 ASP A O 1
ATOM 1927 N N . PRO A 1 250 ? -2.768 15.808 14.576 1.00 38.28 250 PRO A N 1
ATOM 1928 C CA . PRO A 1 250 ? -3.527 16.658 15.486 1.00 38.28 250 PRO A CA 1
ATOM 1929 C C . PRO A 1 250 ? -3.593 16.085 16.901 1.00 38.28 250 PRO A C 1
ATOM 1931 O O . PRO A 1 250 ? -3.594 14.841 17.043 1.00 38.28 250 PRO A O 1
#

InterPro domains:
  IPR006913 CENP-V/GFA domain [PF04828] (103-187)
  IPR006913 CENP-V/GFA domain [PS51891] (103-239)
  IPR011057 Mss4-like superfamily [SSF51316] (92-191)
  IPR052355 Centromere protein V-like [PTHR28620] (100-237)

Foldseek 3Di:
DPPPADWDWDWDADPVRQWIKIAIDGPDDPDWDQDPALQSLLQVDTDDDDPDPVRIGTPHHDCVPDDDADDPPDDPDCDPPRQDFQDDDDDAQQDDDPCWDWWKFAHRVNLKIKIFTDHDQFLPDPFAWEQEPDPNRVNRVFTKGKDFPSRMDMDNCVQKDWDADFQRQKTFIAGVRSRRTFKIAGPQDDLVCLVVRGDPLQSVVSVVRNRIIMTGCSGTPPRDPVRYDYDYDHPVPDPRDDDDVDPDPD

pLDDT: mean 85.18, std 15.57, range [33.5, 98.31]

Radius of gyration: 19.84 Å; chains: 1; bounding box: 42×46×58 Å

Organism: NCBI:txid292717

Secondary structure (DSSP, 8-state):
------EEEEEEE-TTSSSEEEEEEESS----EEP-SHHHHHHT-EE---SSGGGEEEEES-GGGSPPP-STTSSS--PSSPPPPPPP-SPPP----TT-EEEEEE-TTSSSEEEEEES--STT--S-EEEE-SHHHHHTT--EE--BGGGEEEE-GGGEEEE--TTS-EEEEEETTT--EEEEEE----HHHHHHHS-HHHHHHHHHHTTB--EEGGGBTT--GGGS-PEEE-TTT--S---SS-----